Protein AF-A0A9E6D7C4-F1 (afdb_monomer)

Foldseek 3Di:
DVVVLLVLLVLLLDQPVPPPDFNLVSLVVLLVVVVVPPVLSVVSVVVCVPQPPPPDTVVCVVVDDPVVNCVNCVRVNVCSVVSNVSSVVSVVVSVVVCVLPAPEEDAPVRVVVCVVVVQQEDERYEAPPEEQDQAENDNHEYEQYEHQYEHHQYEHHNYEYYCYEHENYECALYEQALYEYAQYEYHNYAHANYHQHNYWYFQYDYDPDTTDGDVNVVVVNVVD

Solvent-accessible surface area (backbone atoms only — not comparable to full-atom values): 11744 Å² total; per-residue (Å²): 109,68,70,58,49,52,52,50,52,58,54,63,58,54,66,78,87,67,76,82,59,61,57,59,63,49,47,53,50,48,34,50,45,30,75,74,63,43,63,77,40,44,74,58,37,52,53,41,69,75,66,46,78,88,61,80,52,74,90,53,50,86,82,50,58,69,70,61,53,52,58,74,41,42,63,50,61,72,45,42,66,59,50,39,54,51,45,54,52,39,52,53,48,54,59,59,64,30,81,84,48,56,82,40,78,48,54,68,65,58,51,52,50,42,42,74,74,66,56,47,72,46,65,28,31,26,34,74,81,33,83,44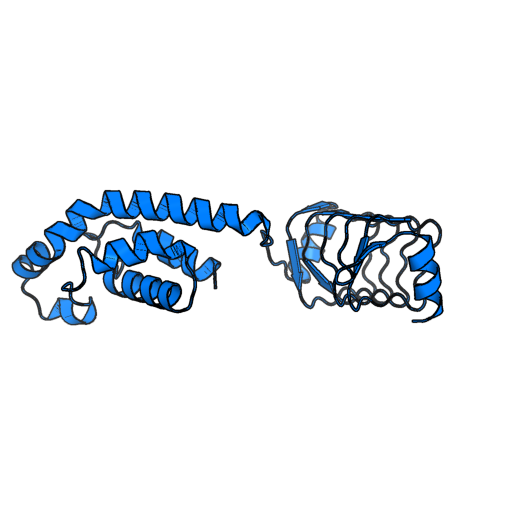,55,63,37,84,46,55,54,30,35,38,31,48,23,40,35,25,34,35,28,37,50,11,37,29,32,46,18,33,39,34,52,18,39,36,39,58,18,30,32,35,47,11,34,31,34,50,13,39,41,32,47,25,36,43,46,78,46,40,46,32,73,38,41,55,62,74,42,43,42,36,50,18,32,49,88,95,44,70,64,46,31,54,68,62,50,57,60,49,47,76,76,90

Nearest PDB structures (foldseek):
  2j8i-assembly2_B  TM=9.286E-01  e=1.033E-06  Nostoc punctiforme
  5dzb-assembly3_E  TM=6.835E-01  e=7.630E-05  synthetic construct
  2w7z-assembly1_A  TM=7.354E-01  e=6.744E-04  Enterococcus faecalis
  6uv7-assembly1_A  TM=4.312E-01  e=3.857E-04  Nostoc sp. PCC 7120 = FACHB-418
  6uvi-assembly1_A  TM=3.410E-01  e=4.561E-04  Nostoc sp. PCC 7120 = FACHB-418

Radius of gyration: 24.88 Å; Cα contacts (8 Å, |Δi|>4): 406; chains: 1; bounding box: 55×29×68 Å

Secondary structure (DSSP, 8-state):
-HHHHHHHHHHTTS-GGGSSS-HHHHHHHHHHHHHTT-GGGHHHHHHHHTT-TTPPPGGGGGGS-HHHHHHHTHHHHHHHHHHHHHHHHHHHHHHHHGGGS-SEE--HHHHHHHHHTT--EEESEEEEEEE-TT-B-TT-EEES-EEEEE-TT-B-TT-EEES-B-TT-B-TT-B-TT-EEES-B-TT-B-TT-B-TT-EEESEEETTEEEE-HHHHHHHHHH-

pLDDT: mean 86.89, std 13.21, range [45.44, 98.88]

Structure (mmCIF, N/CA/C/O backbone):
data_AF-A0A9E6D7C4-F1
#
_entry.id   AF-A0A9E6D7C4-F1
#
loop_
_atom_site.group_PDB
_atom_site.id
_atom_site.type_symbol
_atom_site.label_atom_id
_atom_site.label_alt_id
_atom_site.label_comp_id
_atom_site.label_asym_id
_atom_site.label_entity_id
_atom_site.label_seq_id
_atom_site.pdbx_PDB_ins_code
_atom_site.Cartn_x
_atom_site.Cartn_y
_atom_site.Cartn_z
_atom_site.occupancy
_atom_site.B_iso_or_equiv
_atom_site.auth_seq_id
_atom_site.auth_comp_id
_atom_site.auth_asym_id
_atom_site.auth_atom_id
_atom_site.pdbx_PDB_model_num
ATOM 1 N N . MET A 1 1 ? -3.197 -2.165 15.173 1.00 66.12 1 MET A N 1
ATOM 2 C CA . MET A 1 1 ? -3.209 -1.050 16.141 1.00 66.12 1 MET A CA 1
ATOM 3 C C . MET A 1 1 ? -4.350 -0.077 15.842 1.00 66.12 1 MET A C 1
ATOM 5 O O . MET A 1 1 ? -5.370 -0.205 16.494 1.00 66.12 1 MET A O 1
ATOM 9 N N . ILE A 1 2 ? -4.299 0.786 14.815 1.00 77.00 2 ILE A N 1
ATOM 10 C CA . ILE A 1 2 ? -5.354 1.809 14.588 1.00 77.00 2 ILE A CA 1
ATOM 11 C C . ILE A 1 2 ? -6.764 1.224 14.369 1.00 77.00 2 ILE A C 1
ATOM 13 O O . ILE A 1 2 ? -7.723 1.720 14.952 1.00 77.00 2 ILE A O 1
ATOM 17 N N . ARG A 1 3 ? -6.909 0.127 13.607 1.00 75.12 3 ARG A N 1
ATOM 18 C CA . ARG A 1 3 ? -8.213 -0.551 13.422 1.00 75.12 3 ARG A CA 1
ATOM 19 C C . ARG A 1 3 ? -8.849 -0.999 14.744 1.00 75.12 3 ARG A C 1
ATOM 21 O O . ARG A 1 3 ? -10.043 -0.810 14.937 1.00 75.12 3 ARG A O 1
ATOM 28 N N . GLU A 1 4 ? -8.041 -1.542 15.652 1.00 82.94 4 GLU A N 1
ATOM 29 C CA . GLU A 1 4 ? -8.483 -1.978 16.983 1.00 82.94 4 GLU A CA 1
ATOM 30 C C . GLU A 1 4 ? -8.894 -0.779 17.848 1.00 82.94 4 GLU A C 1
ATOM 32 O O . GLU A 1 4 ? -9.923 -0.819 18.518 1.00 82.94 4 GLU A O 1
ATOM 37 N N . ILE A 1 5 ? -8.160 0.336 17.759 1.00 88.81 5 ILE A N 1
ATOM 38 C CA . ILE A 1 5 ? -8.532 1.594 18.418 1.00 88.81 5 ILE A CA 1
ATOM 39 C C . ILE A 1 5 ? -9.869 2.110 17.890 1.00 88.81 5 ILE A C 1
ATOM 41 O O . ILE A 1 5 ? -10.753 2.422 18.682 1.00 88.81 5 ILE A O 1
ATOM 45 N N . ILE A 1 6 ? -10.058 2.165 16.570 1.00 88.12 6 ILE A N 1
ATOM 46 C CA . ILE A 1 6 ? -11.321 2.612 15.969 1.00 88.12 6 ILE A CA 1
ATOM 47 C C . ILE A 1 6 ? -12.481 1.715 16.419 1.00 88.12 6 ILE A C 1
ATOM 49 O O . ILE A 1 6 ? -13.549 2.229 16.738 1.00 88.12 6 ILE A O 1
ATOM 53 N N . GLU A 1 7 ? -12.279 0.401 16.511 1.00 89.06 7 GLU A N 1
ATOM 54 C CA . GLU A 1 7 ? -13.296 -0.519 17.025 1.00 89.06 7 GLU A CA 1
ATOM 55 C C . GLU A 1 7 ? -13.646 -0.238 18.498 1.00 89.06 7 GLU A C 1
ATOM 57 O O . GLU A 1 7 ? -14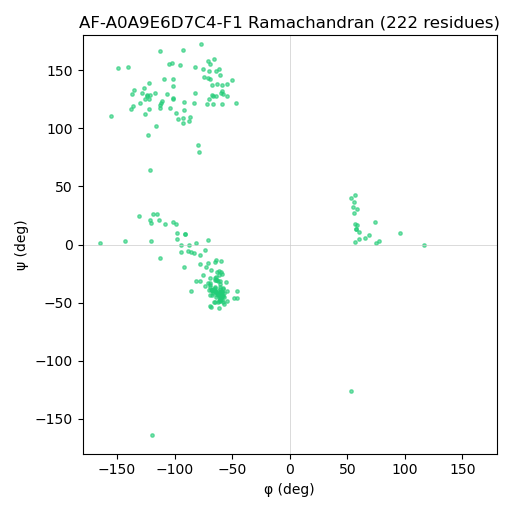.826 -0.198 18.859 1.00 89.06 7 GLU A O 1
ATOM 62 N N . ILE A 1 8 ? -12.649 0.016 19.353 1.00 92.88 8 ILE A N 1
ATOM 63 C CA . ILE A 1 8 ? -12.871 0.426 20.749 1.00 92.88 8 ILE A CA 1
ATOM 64 C C . ILE A 1 8 ? -13.674 1.733 20.806 1.00 92.88 8 ILE A C 1
ATOM 66 O O . ILE A 1 8 ? -14.651 1.828 21.552 1.00 92.88 8 ILE A O 1
ATOM 70 N N . LEU A 1 9 ? -13.297 2.723 19.995 1.00 94.88 9 LEU A N 1
ATOM 71 C CA . LEU A 1 9 ? -13.964 4.022 19.921 1.00 94.88 9 LEU A CA 1
ATOM 72 C C . LEU A 1 9 ? -15.417 3.904 19.437 1.00 94.88 9 LEU A C 1
ATOM 74 O O . LEU A 1 9 ? -16.308 4.534 20.005 1.00 94.88 9 LEU A O 1
ATOM 78 N N . GLU A 1 10 ? -15.690 3.066 18.437 1.00 92.12 10 GLU A N 1
ATOM 79 C CA . GLU A 1 10 ? -17.056 2.811 17.969 1.00 92.12 10 GLU A CA 1
ATOM 80 C C . GLU A 1 10 ? -17.902 2.100 19.036 1.00 92.12 10 GLU A C 1
ATOM 82 O O . GLU A 1 10 ? -19.069 2.445 19.242 1.00 92.12 10 GLU A O 1
ATOM 87 N N . ASN A 1 11 ? -17.313 1.169 19.790 1.00 91.62 11 ASN A N 1
ATOM 88 C CA . ASN A 1 11 ? -17.999 0.518 20.905 1.00 91.62 11 ASN A CA 1
ATOM 89 C C . ASN A 1 11 ? -18.334 1.491 22.043 1.00 91.62 11 ASN A C 1
ATOM 91 O O . ASN A 1 11 ? -19.424 1.404 22.613 1.00 91.62 11 ASN A O 1
ATOM 95 N N . LEU A 1 12 ? -17.459 2.460 22.326 1.00 92.62 12 LEU A N 1
ATOM 96 C CA . LEU A 1 12 ? -17.705 3.513 23.315 1.00 92.62 12 LEU A CA 1
ATOM 97 C C . LEU A 1 12 ? -18.875 4.439 22.956 1.00 92.62 12 LEU A C 1
ATOM 99 O O . LEU A 1 12 ? -19.342 5.167 23.825 1.00 92.62 12 LEU A O 1
ATOM 103 N N . LYS A 1 13 ? -19.395 4.417 21.721 1.00 93.44 13 LYS A N 1
ATOM 104 C CA . LYS A 1 13 ? -20.591 5.196 21.352 1.00 93.44 13 LYS A CA 1
ATOM 105 C C . LYS A 1 13 ? -21.896 4.557 21.822 1.00 93.44 13 LYS A C 1
ATOM 107 O O . LYS A 1 13 ? -22.932 5.230 21.855 1.00 93.44 13 LYS A O 1
ATOM 112 N N . GLN A 1 14 ? -21.880 3.272 22.181 1.00 90.81 14 GLN A N 1
ATOM 113 C CA . GLN A 1 14 ? -23.080 2.563 22.618 1.00 90.81 14 GLN A CA 1
ATOM 114 C C . GLN A 1 14 ? -23.669 3.186 23.887 1.00 90.81 14 GLN A C 1
ATOM 116 O O . GLN A 1 14 ? -22.970 3.774 24.699 1.00 90.81 14 GLN A O 1
ATOM 121 N N . LYS A 1 15 ? -24.990 3.083 24.080 1.00 85.56 15 LYS A N 1
ATOM 122 C CA . LYS A 1 15 ? -25.621 3.677 25.265 1.00 85.56 15 LYS A CA 1
ATOM 123 C C . LYS A 1 15 ? -25.149 2.956 26.536 1.00 85.56 15 LYS A C 1
ATOM 125 O O . LYS A 1 15 ? -25.373 1.742 26.643 1.00 85.56 15 LYS A O 1
ATOM 130 N N . PRO A 1 16 ? -24.645 3.676 27.553 1.00 80.75 16 PRO A N 1
ATOM 131 C CA . PRO A 1 16 ? -24.117 3.046 28.757 1.00 80.75 16 PRO A CA 1
ATOM 132 C C . PRO A 1 16 ? -25.154 2.291 29.604 1.00 80.75 16 PRO A C 1
ATOM 134 O O . PRO A 1 16 ? -24.791 1.504 30.478 1.00 80.75 16 PRO A O 1
ATOM 137 N N . SER A 1 17 ? -26.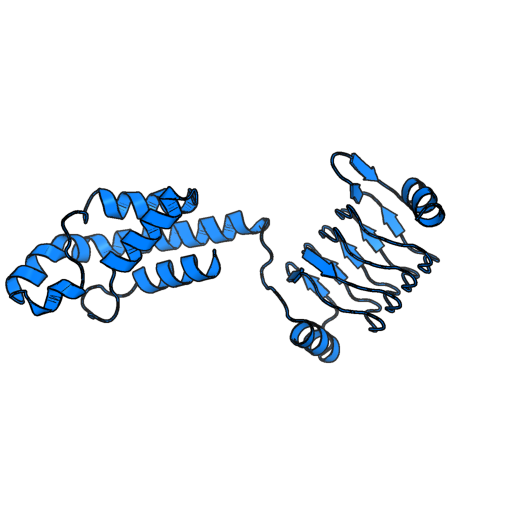446 2.521 29.371 1.00 71.69 17 SER A N 1
ATOM 138 C CA . SER A 1 17 ? -27.556 1.856 30.063 1.00 71.69 17 SER A CA 1
ATOM 139 C C . SER A 1 17 ? -27.849 0.435 29.569 1.00 71.69 17 SER A C 1
ATOM 141 O O . SER A 1 17 ? -28.656 -0.259 30.175 1.00 71.69 17 SER A O 1
ATOM 143 N N . THR A 1 18 ? -27.230 -0.004 28.470 1.00 69.38 18 THR A N 1
ATOM 144 C CA . THR A 1 18 ? -27.580 -1.272 27.805 1.00 69.38 18 THR A CA 1
ATOM 145 C C . THR A 1 18 ? -26.836 -2.495 28.343 1.00 69.38 18 THR A C 1
ATOM 147 O O . THR A 1 18 ? -27.129 -3.602 27.907 1.00 69.38 18 THR A O 1
ATOM 150 N N . GLU A 1 19 ? -25.876 -2.310 29.260 1.00 68.94 19 GLU A N 1
ATOM 151 C CA . GLU A 1 19 ? -24.996 -3.346 29.844 1.00 68.94 19 GLU A CA 1
ATOM 152 C C . GLU A 1 19 ? -24.172 -4.175 28.836 1.00 68.94 19 GLU A C 1
ATOM 154 O O . GLU A 1 19 ? -23.420 -5.055 29.242 1.00 68.94 19 GLU A O 1
ATOM 159 N N . LYS A 1 20 ? -24.266 -3.878 27.533 1.00 77.12 20 LYS A N 1
ATOM 160 C CA . LYS A 1 20 ? -23.578 -4.602 26.453 1.00 77.12 20 LYS A CA 1
ATOM 161 C C . LYS A 1 20 ? -22.088 -4.289 26.352 1.00 77.12 20 LYS A C 1
ATOM 163 O O . LYS A 1 20 ? -21.339 -5.103 25.826 1.00 77.12 20 LYS A O 1
ATOM 168 N N . VAL A 1 21 ? -21.679 -3.107 26.811 1.00 82.69 21 VAL A N 1
ATOM 169 C CA . VAL A 1 21 ? -20.313 -2.596 26.659 1.00 82.69 21 VAL A CA 1
ATOM 170 C C . VAL A 1 21 ? -19.763 -2.150 28.003 1.00 82.69 21 VAL A C 1
ATOM 172 O O . VAL A 1 21 ? -20.392 -1.360 28.717 1.00 82.69 21 VAL A O 1
ATOM 175 N N . ASP A 1 22 ? -18.554 -2.619 28.303 1.00 84.50 22 ASP A N 1
ATOM 176 C CA . ASP A 1 22 ? -17.751 -2.158 29.429 1.00 84.50 22 ASP A CA 1
ATOM 177 C C . ASP A 1 22 ? -17.053 -0.844 29.089 1.00 84.50 22 ASP A C 1
ATOM 179 O O . ASP A 1 22 ? -15.921 -0.818 28.613 1.00 84.50 22 ASP A O 1
ATOM 183 N N . HIS A 1 23 ? -17.750 0.268 29.296 1.00 85.94 23 HIS A N 1
ATOM 184 C CA . HIS A 1 23 ? -17.206 1.574 28.940 1.00 85.94 23 HIS A CA 1
ATOM 185 C C . HIS A 1 23 ? -15.959 1.916 29.763 1.00 85.94 23 HIS A C 1
ATOM 187 O O . HIS A 1 23 ? -15.074 2.581 29.241 1.00 85.94 23 HIS A O 1
ATOM 193 N N . ILE A 1 24 ? -15.864 1.434 31.007 1.00 80.50 24 ILE A N 1
ATOM 194 C CA . ILE A 1 24 ? -14.720 1.705 31.884 1.00 80.50 24 ILE A CA 1
ATOM 195 C C . ILE A 1 24 ? -13.490 0.982 31.361 1.00 80.50 24 ILE A C 1
ATOM 197 O O . ILE A 1 24 ? -12.493 1.626 31.058 1.00 80.50 24 ILE A O 1
ATOM 201 N N . LEU A 1 25 ? -13.603 -0.326 31.122 1.00 84.56 25 LEU A N 1
ATOM 202 C CA . LEU A 1 25 ? -12.501 -1.108 30.564 1.00 84.56 25 LEU A CA 1
ATOM 203 C C . LEU A 1 25 ? -12.037 -0.568 29.204 1.00 84.56 25 LEU A C 1
ATOM 205 O O . LEU A 1 25 ? -10.848 -0.574 28.892 1.00 84.56 25 LEU A O 1
ATOM 209 N N . LEU A 1 26 ? -12.970 -0.121 28.358 1.00 90.69 26 LEU A N 1
ATOM 210 C CA . LEU A 1 26 ? -12.617 0.473 27.071 1.00 90.69 26 LEU A CA 1
ATOM 211 C C . LEU A 1 26 ? -11.912 1.829 27.234 1.00 90.69 26 LEU A C 1
ATOM 213 O O . LEU A 1 26 ? -10.956 2.089 26.508 1.00 90.69 26 LEU A O 1
ATOM 217 N N . LEU A 1 27 ? -12.328 2.669 28.185 1.00 88.75 27 LEU A N 1
ATOM 218 C CA . LEU A 1 27 ? -11.652 3.937 28.477 1.00 88.75 27 LEU A CA 1
ATOM 219 C C . LEU A 1 27 ? -10.255 3.723 29.083 1.00 88.75 27 LEU A C 1
ATOM 221 O O . LEU A 1 27 ? -9.321 4.409 28.675 1.00 88.75 27 LEU A O 1
ATOM 225 N N . GLU A 1 28 ? -10.077 2.731 29.960 1.00 86.75 28 GLU A N 1
ATOM 226 C CA . GLU A 1 28 ? -8.762 2.320 30.479 1.00 86.75 28 GLU A CA 1
ATOM 227 C C . GLU A 1 28 ? -7.814 1.911 29.346 1.00 86.75 28 GLU A C 1
ATOM 229 O O . GLU A 1 28 ? -6.656 2.333 29.308 1.00 86.75 28 GLU A O 1
ATOM 234 N N . LYS A 1 29 ? -8.314 1.132 28.376 1.00 90.81 29 LYS A N 1
ATOM 235 C CA . LYS A 1 29 ? -7.546 0.769 27.177 1.00 90.81 29 LYS A CA 1
ATOM 236 C C . LYS A 1 29 ? -7.146 2.005 26.376 1.00 90.81 29 LYS A C 1
ATOM 238 O O . LYS A 1 29 ? -5.974 2.154 26.053 1.00 90.81 29 LYS A O 1
ATOM 243 N N . ILE A 1 30 ? -8.083 2.916 26.103 1.00 92.38 30 ILE A N 1
ATOM 244 C CA . ILE A 1 30 ? -7.783 4.169 25.392 1.00 92.38 30 ILE A CA 1
ATOM 245 C C . ILE A 1 30 ? -6.727 4.997 26.136 1.00 92.38 30 ILE A C 1
ATOM 247 O O . ILE A 1 30 ? -5.813 5.532 25.509 1.00 92.38 30 ILE A O 1
ATOM 251 N N . TYR A 1 31 ? -6.806 5.069 27.464 1.00 89.44 31 TYR A N 1
ATOM 252 C CA . TYR A 1 31 ? -5.820 5.770 28.281 1.00 89.44 31 TYR A CA 1
ATOM 253 C C . TYR A 1 31 ? -4.429 5.124 28.214 1.00 89.44 31 TYR A C 1
ATOM 255 O O . TYR A 1 31 ? -3.422 5.832 28.137 1.00 89.44 31 TYR A O 1
ATOM 263 N N . SER A 1 32 ? -4.354 3.792 28.214 1.00 88.44 32 SER A N 1
ATOM 264 C CA . SER A 1 32 ? -3.092 3.065 28.041 1.00 88.44 32 SER A CA 1
ATOM 265 C C . SER A 1 32 ? -2.444 3.389 26.694 1.00 88.44 32 SER A C 1
ATOM 267 O O . SER A 1 32 ? -1.256 3.687 26.631 1.00 88.44 32 SER A O 1
ATOM 269 N N . GLU A 1 33 ? -3.224 3.383 25.616 1.00 91.06 33 GLU A N 1
ATOM 270 C CA . GLU A 1 33 ? -2.747 3.668 24.256 1.00 91.06 33 GLU A CA 1
ATOM 271 C C . GLU A 1 33 ? -2.294 5.126 24.098 1.00 91.06 33 GLU A C 1
ATOM 273 O O . GLU A 1 33 ? -1.244 5.405 23.514 1.00 91.06 33 GLU A O 1
ATOM 278 N N . TYR A 1 34 ? -3.026 6.062 24.709 1.00 90.50 34 TYR A N 1
ATOM 279 C CA . TYR A 1 34 ? -2.594 7.453 24.839 1.00 90.50 34 TYR A CA 1
ATOM 280 C C . TYR A 1 34 ? -1.251 7.559 25.578 1.00 90.50 34 TYR A C 1
ATOM 282 O O . TYR A 1 34 ? -0.316 8.194 25.087 1.00 90.50 34 TYR A O 1
ATOM 290 N N . SER A 1 35 ? -1.135 6.893 26.730 1.00 84.38 35 SER A N 1
ATOM 291 C CA . SER A 1 35 ? 0.075 6.890 27.563 1.00 84.38 35 SER A CA 1
ATOM 292 C C . SER A 1 35 ? 1.276 6.247 26.856 1.00 84.38 35 SER A C 1
ATOM 294 O O . SER A 1 35 ? 2.416 6.640 27.096 1.00 84.38 35 SER A O 1
ATOM 296 N N . ASN A 1 36 ? 1.017 5.316 25.935 1.00 87.94 36 ASN A N 1
ATOM 297 C CA . ASN A 1 36 ? 2.008 4.683 25.061 1.00 87.94 36 ASN A CA 1
ATOM 298 C C . ASN A 1 36 ? 2.380 5.529 23.826 1.00 87.94 36 ASN A C 1
ATOM 300 O O . ASN A 1 36 ? 3.214 5.108 23.026 1.00 87.94 36 ASN A O 1
ATOM 304 N N . GLY A 1 37 ? 1.812 6.731 23.677 1.00 86.12 37 GLY A N 1
ATOM 305 C CA . GLY A 1 37 ? 2.250 7.732 22.703 1.00 86.12 37 GLY A CA 1
ATOM 306 C C . GLY A 1 37 ? 1.236 8.105 21.622 1.00 86.12 37 GLY A C 1
ATOM 307 O O . GLY A 1 37 ? 1.548 8.979 20.810 1.00 86.12 37 GLY A O 1
ATOM 308 N N . MET A 1 38 ? 0.031 7.522 21.605 1.00 87.38 38 MET A N 1
ATOM 309 C CA . MET A 1 38 ? -1.014 7.875 20.633 1.00 87.38 38 MET A CA 1
ATOM 310 C C . MET A 1 38 ? -1.733 9.174 21.033 1.00 87.38 38 MET A C 1
ATOM 312 O O . MET A 1 38 ? -2.826 9.175 21.604 1.00 87.38 38 MET A O 1
ATOM 316 N N . LYS A 1 39 ? -1.095 10.315 20.752 1.00 88.50 39 LYS A N 1
ATOM 317 C CA . LYS A 1 39 ? -1.539 11.653 21.190 1.00 88.50 39 LYS A CA 1
ATOM 318 C C . LYS A 1 39 ? -2.913 12.057 20.652 1.00 88.50 39 LYS A C 1
ATOM 320 O O . LYS A 1 39 ? -3.585 12.889 21.250 1.00 88.50 39 LYS A O 1
ATOM 325 N N . GLU A 1 40 ? -3.368 11.467 19.553 1.00 88.75 40 GLU A N 1
ATOM 326 C CA . GLU A 1 40 ? -4.703 11.677 18.985 1.00 88.75 40 GLU A CA 1
ATOM 327 C C . GLU A 1 40 ? -5.828 11.325 19.968 1.00 88.75 40 GLU A C 1
ATOM 329 O O . GLU A 1 40 ? -6.927 11.875 19.866 1.00 88.75 40 GLU A O 1
ATOM 334 N N . LEU A 1 41 ? -5.546 10.440 20.929 1.00 92.75 41 LEU A N 1
ATOM 335 C CA . LEU A 1 41 ? -6.485 9.988 21.952 1.00 92.75 41 LEU A CA 1
ATOM 336 C C . LEU A 1 41 ? -6.585 10.930 23.161 1.00 92.75 41 LEU A C 1
ATOM 338 O O . LEU A 1 41 ? -7.478 10.739 23.986 1.00 92.75 41 LEU A O 1
ATOM 342 N N . GLU A 1 42 ? -5.740 11.965 23.252 1.00 91.25 42 GLU A N 1
ATOM 343 C CA . GLU A 1 42 ? -5.722 12.942 24.354 1.00 91.25 42 GLU A CA 1
ATOM 344 C C . GLU A 1 42 ? -7.123 13.467 24.735 1.00 91.25 42 GLU A C 1
ATOM 346 O O . GLU A 1 42 ? -7.452 13.452 25.924 1.00 91.25 42 GLU A O 1
ATOM 351 N N . PRO A 1 43 ? -8.007 13.864 23.791 1.00 90.25 43 PRO A N 1
ATOM 352 C CA . PRO A 1 43 ? -9.327 14.385 24.151 1.00 90.25 43 PRO A CA 1
ATOM 353 C C . PRO A 1 43 ? -10.204 13.370 24.897 1.00 90.25 43 PRO A C 1
ATOM 355 O O . PRO A 1 43 ? -11.016 13.749 25.740 1.00 90.25 43 PRO A O 1
ATOM 358 N N . ILE A 1 44 ? -10.039 12.079 24.596 1.00 90.88 44 ILE A N 1
ATOM 359 C CA . ILE A 1 44 ? -10.811 10.985 25.195 1.00 90.88 44 ILE A CA 1
ATOM 360 C C . ILE A 1 44 ? -10.166 10.551 26.514 1.00 90.88 44 ILE A C 1
ATOM 362 O O . ILE A 1 44 ? -10.867 10.347 27.502 1.00 90.88 44 ILE A O 1
ATOM 366 N N . ALA A 1 45 ? -8.833 10.495 26.571 1.00 86.00 45 ALA A N 1
ATOM 367 C CA . ALA A 1 45 ? -8.092 10.245 27.805 1.00 86.00 45 ALA A CA 1
ATOM 368 C C . ALA A 1 45 ? -8.391 11.310 28.878 1.00 86.00 45 ALA A C 1
ATOM 370 O O . ALA A 1 45 ? -8.622 10.983 30.039 1.00 86.00 45 ALA A O 1
ATOM 371 N N . HIS A 1 46 ? -8.479 12.586 28.493 1.00 83.19 46 HIS A N 1
ATOM 372 C CA . HIS A 1 46 ? -8.886 13.659 29.403 1.00 83.19 46 HIS A CA 1
ATOM 373 C C . HIS A 1 46 ? -10.358 13.588 29.814 1.00 83.19 46 HIS A C 1
ATOM 375 O O . HIS A 1 46 ? -10.694 14.038 30.910 1.00 83.19 46 HIS A O 1
ATOM 381 N N . PHE A 1 47 ? -11.237 13.041 28.969 1.00 83.12 47 PHE A N 1
ATOM 382 C CA . PHE A 1 47 ? -12.623 12.782 29.354 1.00 83.12 47 PHE A CA 1
ATOM 383 C C . PHE A 1 47 ? -12.700 11.727 30.469 1.00 83.12 47 PHE A C 1
ATOM 385 O O . PHE A 1 47 ? -13.475 11.900 31.404 1.00 83.12 47 PHE A O 1
ATOM 392 N N . TYR A 1 48 ? -11.869 10.680 30.396 1.00 74.88 48 TYR A N 1
ATOM 393 C CA . TYR A 1 48 ? -11.765 9.648 31.432 1.00 74.88 48 TYR A CA 1
ATOM 394 C C . TYR A 1 48 ? -11.298 10.236 32.779 1.00 74.88 48 TYR A C 1
ATOM 396 O O . TYR A 1 48 ? -12.041 10.167 33.759 1.00 74.88 48 TYR A O 1
ATOM 404 N N . LEU A 1 49 ? -10.159 10.944 32.773 1.00 61.25 49 LEU A N 1
ATOM 405 C CA . LEU A 1 49 ? -9.530 11.517 33.976 1.00 61.25 49 LEU A CA 1
ATOM 406 C C . LEU A 1 49 ? -10.364 12.582 34.707 1.00 61.25 49 LEU A C 1
ATOM 408 O O . LEU A 1 49 ? -10.255 12.763 35.912 1.00 61.25 49 LEU A O 1
ATOM 412 N N . ASN A 1 50 ? -11.189 13.350 33.992 1.00 59.75 50 ASN A N 1
ATOM 413 C CA . ASN A 1 50 ? -11.901 14.489 34.591 1.00 59.75 50 ASN A CA 1
ATOM 414 C C . ASN A 1 50 ? -13.350 14.183 34.998 1.00 59.75 50 ASN A C 1
ATOM 416 O O . ASN A 1 50 ? -14.100 15.111 35.304 1.00 59.75 50 ASN A O 1
ATOM 420 N N . GLY A 1 51 ? -13.782 12.919 34.985 1.00 55.81 51 GLY A N 1
ATOM 421 C CA . GLY A 1 51 ? -15.173 12.607 35.327 1.00 55.81 51 GLY A CA 1
ATOM 422 C C . GLY A 1 51 ? -15.510 11.155 35.635 1.00 55.81 51 GLY A C 1
ATOM 423 O O . GLY A 1 51 ? -16.688 10.872 35.856 1.00 55.81 51 GLY A O 1
ATOM 424 N N . CYS A 1 52 ? -14.544 10.231 35.606 1.00 58.31 52 CYS A N 1
ATOM 425 C CA . CYS A 1 52 ? -14.826 8.795 35.696 1.00 58.31 52 CYS A CA 1
ATOM 426 C C . CYS A 1 52 ? -13.800 7.966 36.488 1.00 58.31 52 CYS A C 1
ATOM 428 O O . CYS A 1 52 ? -13.984 6.756 36.564 1.00 58.31 52 CYS A O 1
ATOM 430 N N . ASP A 1 53 ? -12.772 8.569 37.090 1.00 55.84 53 ASP A N 1
ATOM 431 C CA . ASP A 1 53 ? -11.690 7.828 37.769 1.00 55.84 53 ASP A CA 1
ATOM 432 C C . ASP A 1 53 ? -12.169 6.975 38.955 1.00 55.84 53 ASP A C 1
ATOM 434 O O . ASP A 1 53 ? -11.582 5.941 39.263 1.00 55.84 53 ASP A O 1
ATOM 438 N N . ASP A 1 54 ? -13.280 7.369 39.580 1.00 59.72 54 ASP A N 1
ATOM 439 C CA . ASP A 1 54 ? -13.900 6.638 40.687 1.00 59.72 54 ASP A CA 1
ATOM 440 C C . ASP A 1 54 ? -14.960 5.615 40.222 1.00 59.72 54 ASP A C 1
ATOM 442 O O . ASP A 1 54 ? -15.709 5.084 41.048 1.00 59.72 54 ASP A O 1
ATOM 446 N N . LEU A 1 55 ? -15.085 5.348 38.910 1.00 64.00 55 LEU A N 1
ATOM 447 C CA . LEU A 1 55 ? -16.066 4.403 38.367 1.00 64.00 55 LEU A CA 1
ATOM 448 C C . LEU A 1 55 ? -15.561 2.955 38.429 1.00 64.00 55 LEU A C 1
ATOM 450 O O . LEU A 1 55 ? -14.565 2.613 37.797 1.00 64.00 55 LEU A O 1
ATOM 454 N N . PRO A 1 56 ? -16.281 2.056 39.108 1.00 60.91 56 PRO A N 1
ATOM 455 C CA . PRO A 1 56 ? -15.803 0.688 39.289 1.00 60.91 56 PRO A CA 1
ATOM 456 C C . PRO A 1 56 ? -16.092 -0.207 38.086 1.00 60.91 56 PRO A C 1
ATOM 458 O O . PRO A 1 56 ? -17.039 0.011 37.324 1.00 60.91 56 PRO A O 1
ATOM 461 N N . THR A 1 57 ? -15.246 -1.221 37.909 1.00 62.53 57 THR A N 1
ATOM 462 C CA . THR A 1 57 ? -15.234 -2.078 36.712 1.00 62.53 57 THR A CA 1
ATOM 463 C C . THR A 1 57 ? -16.477 -2.979 36.627 1.00 62.53 57 THR A C 1
ATOM 465 O O . THR A 1 57 ? -17.065 -3.335 37.653 1.00 62.53 57 THR A O 1
ATOM 468 N N . LEU A 1 58 ? -16.883 -3.437 35.425 1.00 56.84 58 LEU A N 1
ATOM 469 C CA . LEU A 1 58 ? -18.045 -4.345 35.302 1.00 56.84 58 LEU A CA 1
ATOM 470 C C . LEU A 1 58 ? -17.880 -5.656 36.079 1.00 56.84 58 LEU A C 1
ATOM 472 O O . LEU A 1 58 ? -18.882 -6.273 36.428 1.00 56.84 58 LEU A O 1
ATOM 476 N N . LYS A 1 59 ? -16.649 -6.089 36.371 1.00 55.72 59 LYS A N 1
ATOM 477 C CA . LYS A 1 59 ? -16.400 -7.291 37.182 1.00 55.72 59 LYS A CA 1
ATOM 478 C C . LYS A 1 59 ? -16.920 -7.148 38.614 1.00 55.72 59 LYS A C 1
ATOM 480 O O . LYS A 1 59 ? -17.214 -8.150 39.254 1.00 55.72 59 LYS A O 1
ATOM 485 N N . GLU A 1 60 ? -17.067 -5.919 39.100 1.00 62.28 60 GLU A N 1
ATOM 486 C CA . GLU A 1 60 ? -17.594 -5.620 40.433 1.00 62.28 60 GLU A CA 1
ATOM 487 C C . GLU A 1 60 ? -19.106 -5.342 40.419 1.00 62.28 60 GLU A C 1
ATOM 489 O O . GLU A 1 60 ? -19.723 -5.253 41.479 1.00 62.28 60 GLU A O 1
ATOM 494 N N . LYS A 1 61 ? -19.730 -5.272 39.232 1.00 61.12 61 LYS A N 1
ATOM 495 C CA . LYS A 1 61 ? -21.155 -4.954 39.033 1.00 61.12 61 LYS A CA 1
ATOM 496 C C . LYS A 1 61 ? -22.094 -5.868 39.819 1.00 61.12 61 LYS A C 1
ATOM 498 O O . LYS A 1 61 ? -23.086 -5.392 40.369 1.00 61.12 61 LYS A O 1
ATOM 503 N N . ASP A 1 62 ? -21.792 -7.162 39.888 1.00 66.56 62 ASP A N 1
ATOM 504 C CA . ASP A 1 62 ? -22.652 -8.147 40.557 1.00 66.56 62 ASP A CA 1
ATOM 505 C C . ASP A 1 62 ? -22.657 -7.993 42.088 1.00 66.56 62 ASP A C 1
ATOM 507 O O . ASP A 1 62 ? -23.554 -8.495 42.765 1.00 66.56 62 ASP A O 1
ATOM 511 N N . LEU A 1 63 ? -21.690 -7.259 42.647 1.00 65.12 63 LEU A N 1
ATOM 512 C CA . LEU A 1 63 ? -21.562 -7.016 44.085 1.00 65.12 63 LEU A CA 1
ATOM 513 C C . LEU A 1 63 ? -22.363 -5.786 44.551 1.00 65.12 63 LEU A C 1
ATOM 515 O O . LEU A 1 63 ? -22.336 -5.433 45.731 1.00 65.12 63 LEU A O 1
ATOM 519 N N . TRP A 1 64 ? -23.048 -5.093 43.636 1.00 62.81 64 TRP A N 1
ATOM 520 C CA . TRP A 1 64 ? -23.627 -3.776 43.882 1.00 62.81 64 TRP A CA 1
ATOM 521 C C . TRP A 1 64 ? -25.150 -3.802 43.965 1.00 62.81 64 TRP A C 1
ATOM 523 O O . TRP A 1 64 ? -25.844 -4.446 43.180 1.00 62.81 64 TRP A O 1
ATOM 533 N N . ASN A 1 65 ? -25.709 -2.994 44.868 1.00 73.06 65 ASN A N 1
ATOM 534 C CA . ASN A 1 65 ? -27.131 -2.672 44.802 1.00 73.06 65 ASN A CA 1
ATOM 535 C C . ASN A 1 65 ? -27.398 -1.811 43.552 1.00 73.06 65 ASN A C 1
ATOM 537 O O . ASN A 1 65 ? -26.765 -0.769 43.369 1.00 73.06 65 ASN A O 1
ATOM 541 N N . LYS A 1 66 ? -28.385 -2.211 42.738 1.00 66.50 66 LYS A N 1
ATOM 542 C CA . LYS A 1 66 ? -28.823 -1.520 41.511 1.00 66.50 66 LYS A CA 1
ATOM 543 C C . LYS A 1 66 ? -28.990 -0.003 41.670 1.00 66.50 66 LYS A C 1
ATOM 545 O O . LYS A 1 66 ? -28.601 0.737 40.773 1.00 66.50 66 LYS A O 1
ATOM 550 N N . SER A 1 67 ? -29.537 0.467 42.796 1.00 67.81 67 SER A N 1
ATOM 551 C CA . SER A 1 67 ? -29.733 1.907 43.036 1.00 67.81 67 SER A CA 1
ATOM 552 C C . SER A 1 67 ? -28.404 2.651 43.182 1.00 67.81 67 SER A C 1
ATOM 554 O O . SER A 1 67 ? -28.230 3.719 42.605 1.00 67.81 67 SER A O 1
ATOM 556 N N . LYS A 1 68 ? -27.450 2.055 43.905 1.00 69.25 68 LYS A N 1
ATOM 557 C CA . LYS A 1 68 ? -26.116 2.624 44.129 1.00 69.25 68 LYS A CA 1
ATOM 558 C C . LYS A 1 68 ? -25.295 2.632 42.834 1.00 69.25 68 LYS A C 1
ATOM 560 O O . LYS A 1 68 ? -24.590 3.591 42.553 1.00 69.25 68 LYS A O 1
ATOM 565 N N . PHE A 1 69 ? -25.454 1.598 42.007 1.00 67.44 69 PHE A N 1
ATOM 566 C CA . PHE A 1 69 ? -24.835 1.516 40.682 1.00 67.44 69 PHE A CA 1
ATOM 567 C C . PHE A 1 69 ? -25.333 2.604 39.723 1.00 67.44 69 PHE A C 1
ATOM 569 O O . PHE A 1 69 ? -24.534 3.246 39.042 1.00 67.44 69 PHE A O 1
ATOM 576 N N . ALA A 1 70 ? -26.649 2.835 39.679 1.00 69.06 70 ALA A N 1
ATOM 577 C CA . ALA A 1 70 ? -27.236 3.870 38.830 1.00 69.06 70 ALA A CA 1
ATOM 578 C C . ALA A 1 70 ? -26.811 5.285 39.253 1.00 69.06 70 ALA A C 1
ATOM 580 O O . ALA A 1 70 ? -26.576 6.133 38.395 1.00 69.06 70 ALA A O 1
ATOM 581 N N . GLU A 1 71 ? -26.694 5.528 40.560 1.00 75.00 71 GLU A N 1
ATOM 582 C CA . GLU A 1 71 ? -26.254 6.807 41.119 1.00 75.00 71 GLU A CA 1
ATOM 583 C C . GLU A 1 71 ? -24.797 7.121 40.757 1.00 75.00 71 GLU A C 1
ATOM 585 O O . GLU A 1 71 ? -24.531 8.182 40.200 1.00 75.00 71 GLU A O 1
ATOM 590 N N . ILE A 1 72 ? -23.881 6.169 40.964 1.00 70.81 72 ILE A N 1
ATOM 591 C CA . ILE A 1 72 ? -22.443 6.336 40.683 1.00 70.81 72 ILE A CA 1
ATOM 592 C C . ILE A 1 72 ? -22.180 6.635 39.201 1.00 70.81 72 ILE A C 1
ATOM 594 O O . ILE A 1 72 ? -21.290 7.404 38.860 1.00 70.81 72 ILE A O 1
ATOM 598 N N . ARG A 1 73 ? -22.990 6.073 38.299 1.00 75.44 73 ARG A N 1
ATOM 599 C CA . ARG A 1 73 ? -22.834 6.259 36.850 1.00 75.44 73 ARG A CA 1
ATOM 600 C C . ARG A 1 73 ? -23.676 7.383 36.263 1.00 75.44 73 ARG A C 1
ATOM 602 O O . ARG A 1 73 ? -23.624 7.595 35.051 1.00 75.44 73 ARG A O 1
ATOM 609 N N . LYS A 1 74 ? -24.467 8.084 37.076 1.00 80.31 74 LYS A N 1
ATOM 610 C CA . LYS A 1 74 ? -25.399 9.111 36.602 1.00 80.31 74 LYS A CA 1
ATOM 611 C C . LYS A 1 74 ? -24.679 10.195 35.805 1.00 80.31 74 LYS A C 1
ATOM 613 O O . LYS A 1 74 ? -25.128 10.545 34.715 1.00 80.31 74 LYS A O 1
ATOM 618 N N . ASP A 1 75 ? -23.546 10.668 36.308 1.00 79.62 75 ASP A N 1
ATOM 619 C CA . ASP A 1 75 ? -22.790 11.745 35.670 1.00 79.62 75 ASP A CA 1
ATOM 620 C C . ASP A 1 75 ? -22.140 11.284 34.363 1.00 79.62 75 ASP A C 1
ATOM 622 O O . ASP A 1 75 ? -22.239 11.981 33.352 1.00 79.62 75 ASP A O 1
ATOM 626 N N . PHE A 1 76 ? -21.617 10.055 34.324 1.00 80.81 76 PHE A N 1
ATOM 627 C CA . PHE A 1 76 ? -21.137 9.440 33.085 1.00 80.81 76 PHE A CA 1
ATOM 628 C C . PHE A 1 76 ? -22.249 9.293 32.038 1.00 80.81 76 PHE A C 1
ATOM 630 O O . PHE A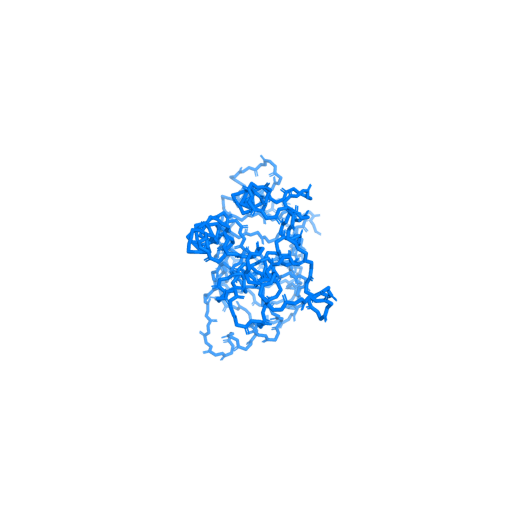 1 76 ? -22.073 9.664 30.879 1.00 80.81 76 PHE A O 1
ATOM 637 N N . VAL A 1 77 ? -23.423 8.794 32.440 1.00 83.56 77 VAL A N 1
ATOM 638 C CA . VAL A 1 77 ? -24.583 8.650 31.545 1.00 83.56 77 VAL A CA 1
ATOM 639 C C . VAL A 1 77 ? -25.020 10.010 30.993 1.00 83.56 77 VAL A C 1
ATOM 641 O O . VAL A 1 77 ? -25.320 10.109 29.804 1.00 83.56 77 VAL A O 1
ATOM 644 N N . ASN A 1 78 ? -25.019 11.055 31.824 1.00 85.56 78 ASN A N 1
ATOM 645 C CA . ASN A 1 78 ? -25.379 12.414 31.416 1.00 85.56 78 ASN A CA 1
ATOM 646 C C . ASN A 1 78 ? -24.341 13.042 30.472 1.00 85.56 78 ASN A C 1
ATOM 648 O O . ASN A 1 78 ? -24.712 13.792 29.573 1.00 85.56 78 ASN A O 1
ATOM 652 N N . ALA A 1 79 ? -23.055 12.733 30.654 1.00 85.25 79 ALA A N 1
ATOM 653 C CA . ALA A 1 79 ? -21.963 13.251 29.833 1.00 85.25 79 ALA A CA 1
ATOM 654 C C . ALA A 1 79 ? -21.707 12.436 28.548 1.00 85.25 79 ALA A C 1
ATOM 656 O O . ALA A 1 79 ? -20.918 12.859 27.703 1.00 85.25 79 ALA A O 1
ATOM 657 N N . HIS A 1 80 ? -22.376 11.291 28.366 1.00 89.19 80 HIS A N 1
ATOM 658 C CA . HIS A 1 80 ? -22.120 10.362 27.258 1.00 89.19 80 HIS A CA 1
ATOM 659 C C . HIS A 1 80 ? -22.274 10.985 25.869 1.00 89.19 80 HIS A C 1
ATOM 661 O O . HIS A 1 80 ? -21.495 10.688 24.970 1.00 89.19 80 HIS A O 1
ATOM 667 N N . SER A 1 81 ? -23.250 11.874 25.664 1.00 90.44 81 SER A N 1
ATOM 668 C CA . SER A 1 81 ? -23.412 12.543 24.364 1.00 90.44 81 SER A CA 1
ATOM 669 C C . SER A 1 81 ? -22.177 13.366 23.991 1.00 90.44 81 SER A C 1
ATOM 671 O O . SER A 1 81 ? -21.737 13.332 22.847 1.00 90.44 81 SER A O 1
ATOM 673 N N . LYS A 1 82 ? -21.563 14.029 24.977 1.00 90.25 82 LYS A N 1
ATOM 674 C CA . LYS A 1 82 ? -20.317 14.776 24.795 1.00 90.25 82 LYS A CA 1
ATOM 675 C C . LYS A 1 82 ? -19.145 13.842 24.488 1.00 90.25 82 LYS A C 1
ATOM 677 O O . LYS A 1 82 ? -18.323 14.170 23.639 1.00 90.25 82 LYS A O 1
ATOM 682 N N . LEU A 1 83 ? -19.079 12.673 25.132 1.00 90.81 83 LEU A N 1
ATOM 683 C CA . LEU A 1 83 ? -18.088 11.647 24.794 1.00 90.81 83 LEU A CA 1
ATOM 684 C C . LEU A 1 83 ? -18.222 11.210 23.329 1.00 90.81 83 LEU A C 1
ATOM 686 O O . LEU A 1 83 ? -17.219 11.141 22.628 1.00 90.81 83 LEU A O 1
ATOM 690 N N . VAL A 1 84 ? -19.446 10.976 22.848 1.00 93.75 84 VAL A N 1
ATOM 691 C CA . VAL A 1 84 ? -19.699 10.606 21.445 1.00 93.75 84 VAL A CA 1
ATOM 692 C C . VAL A 1 84 ? -19.211 11.689 20.481 1.00 93.75 84 VAL A C 1
ATOM 694 O O . VAL A 1 84 ? -18.530 11.367 19.511 1.00 93.75 84 VAL A O 1
ATOM 697 N N . GLU A 1 85 ? -19.487 12.965 20.757 1.00 94.25 85 GLU A N 1
ATOM 698 C CA . GLU A 1 85 ? -19.001 14.082 19.931 1.00 94.25 85 GLU A CA 1
ATOM 699 C C . GLU A 1 85 ? -17.467 14.130 19.865 1.00 94.25 85 GLU A C 1
ATOM 701 O O . GLU A 1 85 ? -16.886 14.296 18.785 1.00 94.25 85 GLU A O 1
ATOM 706 N N . ILE A 1 86 ? -16.802 13.935 21.011 1.00 93.81 86 ILE A N 1
ATOM 707 C CA . ILE A 1 86 ? -15.340 13.864 21.088 1.00 93.81 86 ILE A CA 1
ATOM 708 C C . ILE A 1 86 ? -14.839 12.677 20.262 1.00 93.81 86 ILE A C 1
ATOM 710 O O . ILE A 1 86 ? -13.979 12.873 19.405 1.00 93.81 86 ILE A O 1
ATOM 714 N N . ILE A 1 87 ? -15.416 11.484 20.448 1.00 95.25 87 ILE A N 1
ATOM 715 C CA . ILE A 1 87 ? -15.068 10.268 19.702 1.00 95.25 87 ILE A CA 1
ATOM 716 C C . ILE A 1 87 ? -15.169 10.505 18.198 1.00 95.25 87 ILE A C 1
ATOM 718 O O . ILE A 1 87 ? -14.235 10.193 17.467 1.00 95.25 87 ILE A O 1
ATOM 722 N N . GLU A 1 88 ? -16.269 11.079 17.717 1.00 94.62 88 GLU A N 1
ATOM 723 C CA . GLU A 1 88 ? -16.447 11.333 16.289 1.00 94.62 88 GLU A CA 1
ATOM 724 C C . GLU A 1 88 ? -15.396 12.303 15.742 1.00 94.62 88 GLU A C 1
ATOM 726 O O . GLU A 1 88 ? -14.877 12.103 14.641 1.00 94.62 88 GLU A O 1
ATOM 731 N N . SER A 1 89 ? -15.055 13.345 16.504 1.00 92.19 89 SER A N 1
ATOM 732 C CA . SER A 1 89 ? -13.996 14.282 16.126 1.00 92.19 89 SER A CA 1
ATOM 733 C C . SER A 1 89 ? -12.613 13.623 16.117 1.00 92.19 89 SER A C 1
ATOM 735 O O . SER A 1 89 ? -11.846 13.839 15.180 1.00 92.19 89 SER A O 1
ATOM 737 N N . THR A 1 90 ? -12.326 12.761 17.095 1.00 92.44 90 THR A N 1
ATOM 738 C CA . THR A 1 90 ? -11.077 12.004 17.198 1.00 92.44 90 THR A CA 1
ATOM 739 C C . THR A 1 90 ? -10.967 10.983 16.076 1.00 92.44 90 THR A C 1
ATOM 741 O O . THR A 1 90 ? -9.929 10.930 15.434 1.00 92.44 90 THR A O 1
ATOM 744 N N . ILE A 1 91 ? -12.032 10.243 15.751 1.00 89.69 91 ILE A N 1
ATOM 745 C CA . ILE A 1 91 ? -12.055 9.327 14.602 1.00 89.69 91 ILE A CA 1
ATOM 746 C C . ILE A 1 91 ? -11.812 10.100 13.306 1.00 89.69 91 ILE A C 1
ATOM 748 O O . ILE A 1 91 ? -11.009 9.660 12.492 1.00 89.69 91 ILE A O 1
ATOM 752 N N . ARG A 1 92 ? -12.454 11.262 13.108 1.00 86.12 92 ARG A N 1
ATOM 753 C CA . ARG A 1 92 ? -12.180 12.112 11.936 1.00 86.12 92 ARG A CA 1
ATOM 754 C C . ARG A 1 92 ? -10.721 12.555 11.884 1.00 86.12 92 ARG A C 1
ATOM 756 O O . ARG A 1 92 ? -10.150 12.535 10.805 1.00 86.12 92 ARG A O 1
ATOM 763 N N . LYS A 1 93 ? -10.128 12.924 13.024 1.00 84.62 93 LYS A N 1
ATOM 764 C CA . LYS A 1 93 ? -8.730 13.362 13.119 1.00 84.62 93 LYS A CA 1
ATOM 765 C C . LYS A 1 93 ? -7.743 12.221 12.875 1.00 84.62 93 LYS A C 1
ATOM 767 O O . LYS A 1 93 ? -6.790 12.409 12.133 1.00 84.62 93 LYS A O 1
ATOM 772 N N . ILE A 1 94 ? -7.989 11.046 13.457 1.00 82.50 94 ILE A N 1
ATOM 773 C CA . ILE A 1 94 ? -7.220 9.824 13.199 1.00 82.50 94 ILE A CA 1
ATOM 774 C C . ILE A 1 94 ? -7.282 9.525 11.698 1.00 82.50 94 ILE A C 1
ATOM 776 O O . ILE A 1 94 ? -6.242 9.468 11.061 1.00 82.50 94 ILE A O 1
ATOM 780 N N . LYS A 1 95 ? -8.484 9.507 11.108 1.00 74.75 95 LYS A N 1
ATOM 781 C CA . LYS A 1 95 ? -8.689 9.283 9.667 1.00 74.75 95 LYS A CA 1
ATOM 782 C C . LYS A 1 95 ? -8.125 10.378 8.756 1.00 74.75 95 LYS A C 1
ATOM 784 O O . LYS A 1 95 ? -7.788 10.113 7.613 1.00 74.75 95 LYS A O 1
ATOM 789 N N . SER A 1 96 ? -8.039 11.627 9.212 1.00 68.00 96 SER A N 1
ATOM 790 C CA . SER A 1 96 ? -7.419 12.703 8.425 1.00 68.00 96 SER A CA 1
ATOM 791 C C . SER A 1 96 ? -5.898 12.698 8.539 1.00 68.00 96 SER A C 1
ATOM 793 O O . SER A 1 96 ? -5.215 13.074 7.594 1.00 68.00 96 SER A O 1
ATOM 795 N N . ASN A 1 97 ? -5.363 12.274 9.685 1.00 61.88 97 ASN A N 1
ATOM 796 C CA . ASN A 1 97 ? -3.935 12.019 9.857 1.00 61.88 97 ASN A CA 1
ATOM 797 C C . ASN A 1 97 ? -3.513 10.728 9.123 1.00 61.88 97 ASN A C 1
ATOM 799 O O . ASN A 1 97 ? -2.344 10.571 8.793 1.00 61.88 97 ASN A O 1
ATOM 803 N N . GLU A 1 98 ? -4.465 9.844 8.800 1.00 53.59 98 GLU A N 1
ATOM 804 C CA . GLU A 1 98 ? -4.297 8.694 7.902 1.00 53.59 98 GLU A CA 1
ATOM 805 C C . GLU A 1 98 ? -4.132 9.074 6.417 1.00 53.59 98 GLU A C 1
ATOM 807 O O . GLU A 1 98 ? -3.974 8.177 5.603 1.00 53.59 98 GLU A O 1
ATOM 812 N N . PHE A 1 99 ? -4.058 10.348 6.002 1.00 48.06 99 PHE A N 1
ATOM 813 C CA . PHE A 1 99 ? -3.592 10.640 4.628 1.00 48.06 99 PHE A CA 1
ATOM 814 C C . PHE A 1 99 ? -2.154 10.124 4.359 1.00 48.06 99 PHE A C 1
ATOM 816 O O . PHE A 1 99 ? -1.775 9.989 3.196 1.00 48.06 99 PHE A O 1
ATOM 823 N N . ASP A 1 100 ? -1.415 9.755 5.418 1.00 48.81 100 ASP A N 1
ATOM 824 C CA . ASP A 1 100 ? -0.139 9.018 5.399 1.00 48.81 100 ASP A CA 1
ATOM 825 C C . ASP A 1 100 ? -0.273 7.488 5.658 1.00 48.81 100 ASP A C 1
ATOM 827 O O . ASP A 1 100 ? 0.731 6.780 5.750 1.00 48.81 100 ASP A O 1
ATOM 831 N N . SER A 1 101 ? -1.490 6.940 5.780 1.00 45.44 101 SER A N 1
ATOM 832 C CA . SER A 1 101 ? -1.786 5.533 6.096 1.00 45.44 101 SER A CA 1
ATOM 833 C C . SER A 1 101 ? -2.716 4.918 5.045 1.00 45.44 101 SER A C 1
ATOM 835 O O . SER A 1 101 ? -3.785 5.423 4.738 1.00 45.44 101 SER A O 1
ATOM 837 N N . PHE A 1 102 ? -2.287 3.810 4.460 1.00 53.53 102 PHE A N 1
ATOM 838 C CA . PHE A 1 102 ? -2.972 3.125 3.367 1.00 53.53 102 PHE A CA 1
ATOM 839 C C . PHE A 1 102 ? -4.355 2.583 3.796 1.00 53.53 102 PHE A C 1
ATOM 841 O O . PHE A 1 102 ? -4.464 1.844 4.775 1.00 53.53 102 PHE A O 1
ATOM 848 N N . ASP A 1 103 ? -5.401 2.914 3.031 1.00 52.69 103 ASP A N 1
ATOM 849 C CA . ASP A 1 103 ? -6.819 2.596 3.261 1.00 52.69 103 ASP A CA 1
ATOM 850 C C . ASP A 1 103 ? -7.096 1.087 3.439 1.00 52.69 103 ASP A C 1
ATOM 852 O O . ASP A 1 103 ? -8.026 0.687 4.150 1.00 52.69 103 ASP A O 1
ATOM 856 N N . TYR A 1 104 ? -6.325 0.211 2.779 1.00 66.00 104 TYR A N 1
ATOM 857 C CA . TYR A 1 104 ? -6.631 -1.221 2.734 1.00 66.00 104 TYR A CA 1
ATOM 858 C C . TYR A 1 104 ? -5.392 -2.095 2.491 1.00 66.00 104 TYR A C 1
ATOM 860 O O . TYR A 1 104 ? -4.858 -2.136 1.382 1.00 66.00 104 TYR A O 1
ATOM 868 N N . HIS A 1 105 ? -4.974 -2.853 3.511 1.00 83.19 105 HIS A N 1
ATOM 869 C CA . HIS A 1 105 ? -4.061 -3.981 3.319 1.00 83.19 105 HIS A CA 1
ATOM 870 C C . HIS A 1 105 ? -4.774 -5.074 2.517 1.00 83.19 105 HIS A C 1
ATOM 872 O O . HIS A 1 105 ? -5.825 -5.564 2.944 1.00 83.19 105 HIS A O 1
ATOM 878 N N . LEU A 1 106 ? -4.224 -5.441 1.362 1.00 86.25 106 LEU A N 1
ATOM 879 C CA . LEU A 1 106 ? -4.757 -6.500 0.509 1.00 86.25 106 LEU A CA 1
ATOM 880 C C . LEU A 1 106 ? -3.873 -7.735 0.606 1.00 86.25 106 LEU A C 1
ATOM 882 O O . LEU A 1 106 ? -2.669 -7.662 0.380 1.00 86.25 106 LEU A O 1
ATOM 886 N N . SER A 1 107 ? -4.483 -8.894 0.858 1.00 90.94 107 SER A N 1
ATOM 887 C CA . SER A 1 107 ? -3.765 -10.150 0.672 1.00 90.94 107 SER A CA 1
ATOM 888 C C . SER A 1 107 ? -3.447 -10.358 -0.812 1.00 90.94 107 SER A C 1
ATOM 890 O O . SER A 1 107 ? -4.116 -9.819 -1.701 1.00 90.94 107 SER A O 1
ATOM 892 N N . ARG A 1 108 ? -2.463 -11.217 -1.096 1.00 94.81 108 ARG A N 1
ATOM 893 C CA . ARG A 1 108 ? -2.155 -11.657 -2.465 1.00 94.81 108 ARG A CA 1
ATOM 894 C C . ARG A 1 108 ? -3.409 -12.110 -3.216 1.00 94.81 108 ARG A C 1
ATOM 896 O O . ARG A 1 108 ? -3.591 -11.770 -4.380 1.00 94.81 108 ARG A O 1
ATOM 903 N N . THR A 1 109 ? -4.242 -12.914 -2.558 1.00 93.50 109 THR A N 1
ATOM 904 C CA . THR A 1 109 ? -5.433 -13.507 -3.169 1.00 93.50 109 THR A CA 1
ATOM 905 C C . THR A 1 109 ? -6.436 -12.426 -3.535 1.00 93.50 109 THR A C 1
ATOM 907 O O . THR A 1 109 ? -6.839 -12.362 -4.693 1.00 93.50 109 THR A O 1
ATOM 910 N N . ASP A 1 110 ? -6.751 -11.529 -2.598 1.00 93.44 110 ASP A N 1
ATOM 911 C CA . ASP A 1 110 ? -7.718 -10.450 -2.824 1.00 93.44 110 ASP A CA 1
ATOM 912 C C . ASP A 1 110 ? -7.243 -9.510 -3.936 1.00 93.44 110 ASP A C 1
ATOM 914 O O . ASP A 1 110 ? -8.008 -9.142 -4.826 1.00 93.44 110 ASP A O 1
ATOM 918 N N . PHE A 1 111 ? -5.953 -9.163 -3.935 1.00 96.31 111 PHE A N 1
ATOM 919 C CA . PHE A 1 111 ? -5.358 -8.328 -4.973 1.00 96.31 111 PHE A CA 1
ATOM 920 C C . PHE A 1 111 ? -5.505 -8.955 -6.368 1.00 96.31 111 PHE A C 1
ATOM 922 O O . PHE A 1 111 ? -5.963 -8.298 -7.307 1.00 96.31 111 PHE A O 1
ATOM 929 N N . LEU A 1 112 ? -5.184 -10.244 -6.507 1.00 97.25 112 LEU A N 1
ATOM 930 C CA . LEU A 1 112 ? -5.295 -10.949 -7.785 1.00 97.25 112 LEU A CA 1
ATOM 931 C C . LEU A 1 112 ? -6.752 -11.188 -8.205 1.00 97.25 112 LEU A C 1
ATOM 933 O O . LEU A 1 112 ? -7.047 -11.168 -9.400 1.00 97.25 112 LEU A O 1
ATOM 937 N N . GLU A 1 113 ? -7.676 -11.401 -7.268 1.00 96.00 113 GLU A N 1
ATOM 938 C CA . GLU A 1 113 ? -9.112 -11.483 -7.567 1.00 96.00 113 GLU A CA 1
ATOM 939 C C . GLU A 1 113 ? -9.655 -10.159 -8.101 1.00 96.00 113 GLU A C 1
ATOM 941 O O . GLU A 1 113 ? -10.389 -10.143 -9.092 1.00 96.00 113 GLU A O 1
ATOM 946 N N . LEU A 1 114 ? -9.225 -9.038 -7.520 1.00 95.44 114 LEU A N 1
ATOM 947 C CA . LEU A 1 114 ? -9.577 -7.715 -8.019 1.00 95.44 114 LEU A CA 1
ATOM 948 C C . LEU A 1 114 ? -9.059 -7.492 -9.446 1.00 95.44 114 LEU A C 1
ATOM 950 O O . LEU A 1 114 ? -9.821 -7.023 -10.295 1.00 95.44 114 LEU A O 1
ATOM 954 N N . ILE A 1 115 ? -7.821 -7.890 -9.752 1.00 96.94 115 ILE A N 1
ATOM 955 C CA . ILE A 1 115 ? -7.282 -7.822 -11.123 1.00 96.94 115 ILE A CA 1
ATOM 956 C C . ILE A 1 115 ? -8.112 -8.685 -12.075 1.00 96.94 115 ILE A C 1
ATOM 958 O O . ILE A 1 115 ? -8.521 -8.216 -13.137 1.00 96.94 115 ILE A O 1
ATOM 962 N N . LYS A 1 116 ? -8.431 -9.925 -11.682 1.00 96.31 116 LYS A N 1
ATOM 963 C CA . LYS A 1 116 ? -9.271 -10.837 -12.479 1.00 96.31 116 LYS A CA 1
ATOM 964 C C . LYS A 1 116 ? -10.672 -10.279 -12.727 1.00 96.31 116 LYS A C 1
ATOM 966 O O . LYS A 1 116 ? -11.245 -10.542 -13.780 1.00 96.31 116 LYS A O 1
ATOM 971 N N . SER A 1 117 ? -11.207 -9.492 -11.793 1.00 96.25 117 SER A N 1
ATOM 972 C CA . SER A 1 117 ? -12.485 -8.785 -11.958 1.00 96.25 117 SER A CA 1
ATOM 973 C C . SER A 1 117 ? -12.414 -7.582 -12.915 1.00 96.25 117 SER A C 1
ATOM 975 O O . SER A 1 117 ? -13.440 -6.976 -13.214 1.00 96.25 117 SER A O 1
ATOM 977 N N . GLY A 1 118 ? -11.220 -7.243 -13.414 1.00 95.19 118 GLY A N 1
ATOM 978 C CA . GLY A 1 118 ? -10.980 -6.134 -14.337 1.00 95.19 118 GLY A CA 1
ATOM 979 C C . GLY A 1 118 ? -10.523 -4.838 -13.664 1.00 95.19 118 GLY A C 1
ATOM 980 O O . GLY A 1 118 ? -10.471 -3.802 -14.326 1.00 95.19 118 GLY A O 1
ATOM 981 N N . LYS A 1 119 ? -10.191 -4.846 -12.365 1.00 96.06 119 LYS A N 1
ATOM 982 C CA . LYS A 1 119 ? -9.655 -3.656 -11.691 1.00 96.06 119 LYS A CA 1
ATOM 983 C C . LYS A 1 119 ? -8.221 -3.396 -12.158 1.00 96.06 119 LYS A C 1
ATOM 985 O O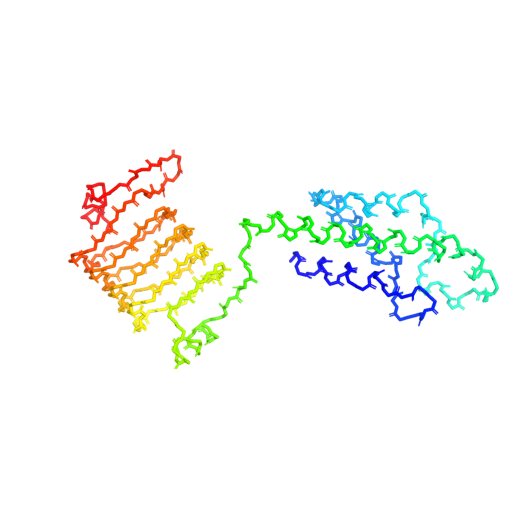 . LYS A 1 119 ? -7.338 -4.221 -11.954 1.00 96.06 119 LYS A O 1
ATOM 990 N N . THR A 1 120 ? -7.988 -2.218 -12.729 1.00 96.75 120 THR A N 1
ATOM 991 C CA . THR A 1 120 ? -6.670 -1.804 -13.248 1.00 96.75 120 THR A CA 1
ATOM 992 C C . THR A 1 120 ? -6.032 -0.664 -12.460 1.00 96.75 120 THR A C 1
ATOM 994 O O . THR A 1 120 ? -4.857 -0.377 -12.657 1.00 96.75 120 THR A O 1
ATOM 997 N N . THR A 1 121 ? -6.779 -0.010 -11.568 1.00 97.31 121 THR A N 1
ATOM 998 C CA . THR A 1 121 ? -6.282 1.106 -10.753 1.00 97.31 121 THR A CA 1
ATOM 999 C C . THR A 1 121 ? -6.485 0.816 -9.275 1.00 97.31 121 THR A C 1
ATOM 1001 O O . THR A 1 121 ? -7.600 0.507 -8.829 1.00 97.31 121 THR A O 1
ATOM 1004 N N . PHE A 1 122 ? -5.400 0.959 -8.524 1.00 95.44 122 PHE A N 1
ATOM 1005 C CA . PHE A 1 122 ? -5.338 0.820 -7.081 1.00 95.44 122 PHE A CA 1
ATOM 1006 C C . PHE A 1 122 ? -4.806 2.121 -6.493 1.00 95.44 122 PHE A C 1
ATOM 1008 O O . PHE A 1 122 ? -3.748 2.606 -6.896 1.00 95.44 122 PHE A O 1
ATOM 1015 N N . GLU A 1 123 ? -5.567 2.696 -5.568 1.00 93.88 123 GLU A N 1
ATOM 1016 C CA . GLU A 1 123 ? -5.182 3.909 -4.857 1.00 93.88 123 GLU A CA 1
ATOM 1017 C C . GLU A 1 123 ? -5.178 3.608 -3.363 1.00 93.88 123 GLU A C 1
ATOM 1019 O O . GLU A 1 123 ? -6.078 2.907 -2.900 1.00 93.88 123 GLU A O 1
ATOM 1024 N N . HIS A 1 124 ? -4.180 4.114 -2.636 1.00 85.56 124 HIS A N 1
ATOM 1025 C CA . HIS A 1 124 ? -4.121 4.015 -1.173 1.00 85.56 124 HIS A CA 1
ATOM 1026 C C . HIS A 1 124 ? -4.148 2.576 -0.629 1.00 85.56 124 HIS A C 1
ATOM 1028 O O . HIS A 1 124 ? -4.629 2.339 0.471 1.00 85.56 124 HIS A O 1
ATOM 1034 N N . ILE A 1 125 ? -3.623 1.595 -1.369 1.00 89.62 125 ILE A N 1
ATOM 1035 C CA . ILE A 1 125 ? -3.538 0.211 -0.879 1.00 89.62 125 ILE A CA 1
ATOM 1036 C C . ILE A 1 125 ? -2.180 -0.088 -0.252 1.00 89.62 125 ILE A C 1
ATOM 1038 O O . ILE A 1 125 ? -1.168 0.512 -0.621 1.00 89.62 125 ILE A O 1
ATOM 1042 N N . ASP A 1 126 ? -2.179 -1.062 0.650 1.00 89.00 126 ASP A N 1
ATOM 1043 C CA . ASP A 1 126 ? -0.979 -1.651 1.229 1.00 89.00 126 ASP A CA 1
ATOM 1044 C C . ASP A 1 126 ? -0.817 -3.104 0.752 1.00 89.00 126 ASP A C 1
ATOM 1046 O O . ASP A 1 126 ? -1.704 -3.944 0.923 1.00 89.00 126 ASP A O 1
ATOM 1050 N N . LEU A 1 127 ? 0.321 -3.365 0.109 1.00 93.56 127 LEU A N 1
ATOM 1051 C CA . LEU A 1 127 ? 0.780 -4.656 -0.388 1.00 93.56 127 LEU A CA 1
ATOM 1052 C C . LEU A 1 127 ? 2.124 -5.007 0.262 1.00 93.56 127 LEU A C 1
ATOM 1054 O O . LEU A 1 127 ? 3.157 -5.075 -0.409 1.00 93.56 127 LEU A O 1
ATOM 1058 N N . GLU A 1 128 ? 2.128 -5.190 1.579 1.00 90.31 128 GLU A N 1
ATOM 1059 C CA . GLU A 1 128 ? 3.331 -5.532 2.333 1.00 90.31 128 GLU A CA 1
ATOM 1060 C C . GLU A 1 128 ? 3.661 -7.038 2.291 1.00 90.31 128 GLU A C 1
ATOM 1062 O O . GLU A 1 128 ? 2.833 -7.896 2.596 1.00 90.31 128 GLU A O 1
ATOM 1067 N N . ASN A 1 129 ? 4.918 -7.354 1.970 1.00 91.12 129 ASN A N 1
ATOM 1068 C CA . ASN A 1 129 ? 5.518 -8.691 1.955 1.00 91.12 129 ASN A CA 1
ATOM 1069 C C . ASN A 1 129 ? 4.798 -9.709 1.050 1.00 91.12 129 ASN A C 1
ATOM 1071 O O . ASN A 1 129 ? 4.621 -10.874 1.419 1.00 91.12 129 ASN A O 1
ATOM 1075 N N . ILE A 1 130 ? 4.403 -9.289 -0.155 1.00 95.88 130 ILE A N 1
ATOM 1076 C CA . ILE A 1 130 ? 3.627 -10.127 -1.081 1.00 95.88 130 ILE A CA 1
ATOM 1077 C C . ILE A 1 130 ? 4.500 -10.724 -2.190 1.00 95.88 130 ILE A C 1
ATOM 1079 O O . ILE A 1 130 ? 5.313 -10.049 -2.815 1.00 95.88 130 ILE A O 1
ATOM 1083 N N . ASP A 1 131 ? 4.291 -12.008 -2.481 1.00 97.94 131 ASP A N 1
ATOM 1084 C CA . ASP A 1 131 ? 4.896 -12.695 -3.624 1.00 97.94 131 ASP A CA 1
ATOM 1085 C C . ASP A 1 131 ? 4.048 -12.508 -4.891 1.00 97.94 131 ASP A C 1
ATOM 1087 O O . ASP A 1 131 ? 2.963 -13.081 -5.008 1.00 97.94 131 ASP A O 1
ATOM 1091 N N . LEU A 1 132 ? 4.543 -11.731 -5.851 1.00 98.50 132 LEU A N 1
ATOM 1092 C CA . LEU A 1 132 ? 3.914 -11.474 -7.151 1.00 98.50 132 LEU A CA 1
ATOM 1093 C C . LEU A 1 132 ? 4.798 -11.960 -8.312 1.00 98.50 132 LEU A C 1
ATOM 1095 O O . LEU A 1 132 ? 4.710 -11.461 -9.435 1.00 98.50 132 LEU A O 1
ATOM 1099 N N . ARG A 1 133 ? 5.657 -12.955 -8.058 1.00 98.69 133 ARG A N 1
ATOM 1100 C CA . ARG A 1 133 ? 6.567 -13.495 -9.070 1.00 98.69 133 ARG A CA 1
ATOM 1101 C C . ARG A 1 133 ? 5.810 -14.135 -10.221 1.00 98.69 133 ARG A C 1
ATOM 1103 O O . ARG A 1 133 ? 4.910 -14.945 -10.008 1.00 98.69 133 ARG A O 1
ATOM 1110 N N . ASN A 1 134 ? 6.282 -13.875 -11.438 1.00 98.44 134 ASN A N 1
ATOM 1111 C CA . ASN A 1 134 ? 5.719 -14.399 -12.689 1.00 98.44 134 ASN A CA 1
ATOM 1112 C C . ASN A 1 134 ? 4.250 -14.002 -12.953 1.00 98.44 134 ASN A C 1
ATOM 1114 O O . ASN A 1 134 ? 3.630 -14.561 -13.857 1.00 98.44 134 ASN A O 1
ATOM 1118 N N . GLU A 1 135 ? 3.676 -13.075 -12.181 1.00 98.62 135 GLU A N 1
ATOM 1119 C CA . GLU A 1 135 ? 2.309 -12.603 -12.406 1.00 98.62 135 GLU A CA 1
ATOM 1120 C C . GLU A 1 135 ? 2.247 -11.647 -13.603 1.00 98.62 135 GLU A C 1
ATOM 1122 O O . GLU A 1 135 ? 3.207 -10.929 -13.894 1.00 98.62 135 GLU A O 1
ATOM 1127 N N . ASN A 1 136 ? 1.098 -11.617 -14.283 1.00 98.38 136 ASN A N 1
ATOM 1128 C CA . ASN A 1 136 ? 0.810 -10.601 -15.290 1.00 98.38 136 ASN A CA 1
ATOM 1129 C C . ASN A 1 136 ? 0.066 -9.434 -14.638 1.00 98.38 136 ASN A C 1
ATOM 1131 O O . ASN A 1 136 ? -1.103 -9.547 -14.271 1.00 98.38 136 ASN A O 1
ATOM 1135 N N . LEU A 1 137 ? 0.774 -8.320 -14.510 1.00 98.50 137 LEU A N 1
ATOM 1136 C CA . LEU A 1 137 ? 0.333 -7.073 -13.899 1.00 98.50 137 LEU A CA 1
ATOM 1137 C C . LEU A 1 137 ? 0.408 -5.908 -14.900 1.00 98.50 137 LEU A C 1
ATOM 1139 O O . LEU A 1 137 ? 0.416 -4.738 -14.499 1.00 98.50 137 LEU A O 1
ATOM 1143 N N . SER A 1 138 ? 0.467 -6.229 -16.197 1.00 98.62 138 SER A N 1
ATOM 1144 C CA . SER A 1 138 ? 0.619 -5.259 -17.274 1.00 98.62 138 SER A CA 1
ATOM 1145 C C . SER A 1 138 ? -0.528 -4.245 -17.267 1.00 98.62 138 SER A C 1
ATOM 1147 O O . SER A 1 138 ? -1.706 -4.600 -17.221 1.00 98.62 138 SER A O 1
ATOM 1149 N N . GLY A 1 139 ? -0.182 -2.962 -17.354 1.00 98.56 139 GLY A N 1
ATOM 1150 C CA . GLY A 1 139 ? -1.132 -1.849 -17.428 1.00 98.56 139 GLY A CA 1
ATOM 1151 C C . GLY A 1 139 ? -1.786 -1.450 -16.100 1.00 98.56 139 GLY A C 1
ATOM 1152 O O . GLY A 1 139 ? -2.625 -0.547 -16.091 1.00 98.56 139 GLY A O 1
ATOM 1153 N N . ILE A 1 140 ? -1.414 -2.073 -14.977 1.00 98.62 140 ILE A N 1
ATOM 1154 C CA . ILE A 1 140 ? -1.924 -1.681 -13.657 1.00 98.62 140 ILE A CA 1
ATOM 1155 C C . ILE A 1 140 ? -1.362 -0.313 -13.244 1.00 98.62 140 ILE A C 1
ATOM 1157 O O . ILE A 1 140 ? -0.203 0.009 -13.491 1.00 98.62 140 ILE A O 1
ATOM 1161 N N . THR A 1 141 ? -2.182 0.508 -12.592 1.00 98.81 141 THR A N 1
ATOM 1162 C CA . THR A 1 141 ? -1.767 1.774 -11.979 1.00 98.81 141 THR A CA 1
ATOM 1163 C C . THR A 1 141 ? -1.878 1.691 -10.459 1.00 98.81 141 THR A C 1
ATOM 1165 O O . THR A 1 141 ? -2.973 1.515 -9.928 1.00 98.81 141 THR A O 1
ATOM 1168 N N . PHE A 1 142 ? -0.750 1.871 -9.771 1.00 98.38 142 PHE A N 1
ATOM 1169 C CA . PHE A 1 142 ? -0.647 2.029 -8.322 1.00 98.38 142 PHE A CA 1
ATOM 1170 C C . PHE A 1 142 ? -0.395 3.495 -7.980 1.00 98.38 142 PHE A C 1
ATOM 1172 O O . PHE A 1 142 ? 0.641 4.053 -8.354 1.00 98.38 142 PHE A O 1
ATOM 1179 N N . LYS A 1 143 ? -1.319 4.118 -7.250 1.00 97.31 143 LYS A N 1
ATOM 1180 C CA . LYS A 1 143 ? -1.229 5.528 -6.866 1.00 97.31 143 LYS A CA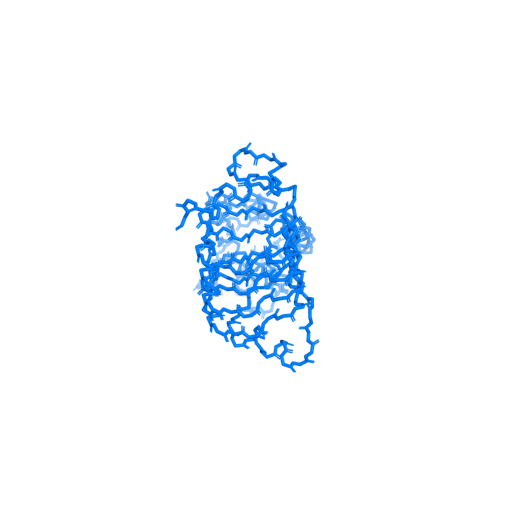 1
ATOM 1181 C C . LYS A 1 143 ? -1.307 5.690 -5.353 1.00 97.31 143 LYS A C 1
ATOM 1183 O O . LYS A 1 143 ? -2.230 5.171 -4.736 1.00 97.31 143 LYS A O 1
ATOM 1188 N N . ASN A 1 144 ? -0.369 6.414 -4.752 1.00 94.00 144 ASN A N 1
ATOM 1189 C CA . ASN A 1 144 ? -0.319 6.584 -3.294 1.00 94.00 144 ASN A CA 1
ATOM 1190 C C . ASN A 1 144 ? -0.344 5.235 -2.539 1.00 94.00 144 ASN A C 1
ATOM 1192 O O . ASN A 1 144 ? -1.077 5.094 -1.569 1.00 94.00 144 ASN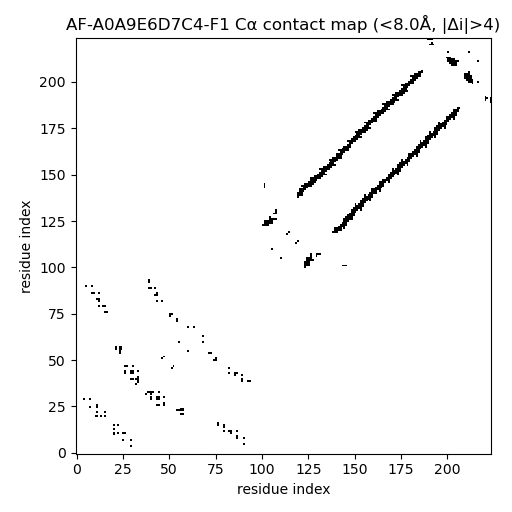 A O 1
ATOM 1196 N N . CYS A 1 145 ? 0.360 4.208 -3.025 1.00 94.88 145 CYS A N 1
ATOM 1197 C CA . CYS A 1 145 ? 0.330 2.851 -2.451 1.00 94.88 145 CYS A CA 1
ATOM 1198 C C . CYS A 1 145 ? 1.605 2.527 -1.659 1.00 94.88 145 CYS A C 1
ATOM 1200 O O . CYS A 1 145 ? 2.663 3.089 -1.943 1.00 94.88 145 CYS A O 1
ATOM 1202 N N . PHE A 1 146 ? 1.509 1.592 -0.712 1.00 94.31 146 PHE A N 1
ATOM 1203 C CA . PHE A 1 146 ? 2.651 0.951 -0.062 1.00 94.31 146 PHE A CA 1
ATOM 1204 C C . PHE A 1 146 ? 2.831 -0.409 -0.679 1.00 94.31 146 PHE A C 1
ATOM 1206 O O . PHE A 1 146 ? 1.889 -1.196 -0.739 1.00 94.31 146 PHE A O 1
ATOM 1213 N N . ILE A 1 147 ? 4.025 -0.683 -1.170 1.00 96.62 147 ILE A N 1
ATOM 1214 C CA . ILE A 1 147 ? 4.302 -1.924 -1.859 1.00 96.62 147 ILE A CA 1
ATOM 1215 C C . ILE A 1 147 ? 5.659 -2.411 -1.380 1.00 96.62 147 ILE A C 1
ATOM 1217 O O . ILE A 1 147 ? 6.686 -1.781 -1.615 1.00 96.62 147 ILE A O 1
ATOM 1221 N N . SER A 1 148 ? 5.649 -3.562 -0.726 1.00 95.69 148 SER A N 1
ATOM 1222 C CA . SER A 1 148 ? 6.836 -4.366 -0.478 1.00 95.69 148 SER A CA 1
ATOM 1223 C C . SER A 1 148 ? 6.547 -5.735 -1.072 1.00 95.69 148 SER A C 1
ATOM 1225 O O . SER A 1 148 ? 5.866 -6.563 -0.470 1.00 95.69 148 SER A O 1
ATOM 1227 N N . ALA A 1 149 ? 6.974 -5.949 -2.312 1.00 97.69 149 ALA A N 1
ATOM 1228 C CA . ALA A 1 149 ? 6.612 -7.148 -3.047 1.00 97.69 149 ALA A CA 1
ATOM 1229 C C . ALA A 1 149 ? 7.762 -7.701 -3.886 1.00 97.69 149 ALA A C 1
ATOM 1231 O O . ALA A 1 149 ? 8.670 -6.995 -4.337 1.00 97.69 149 ALA A O 1
ATOM 1232 N N . ASP A 1 150 ? 7.694 -9.008 -4.099 1.00 98.62 150 ASP A N 1
ATOM 1233 C CA . ASP A 1 150 ? 8.581 -9.736 -4.987 1.00 98.62 150 ASP A CA 1
ATOM 1234 C C . ASP A 1 150 ? 7.953 -9.819 -6.379 1.00 98.62 150 ASP A C 1
ATOM 1236 O O . ASP A 1 150 ? 7.027 -10.594 -6.608 1.00 98.62 150 ASP A O 1
ATOM 1240 N N . PHE A 1 151 ? 8.464 -9.018 -7.309 1.00 98.69 151 PHE A N 1
ATOM 1241 C CA . PHE A 1 151 ? 8.025 -8.948 -8.700 1.00 98.69 151 PHE A CA 1
ATOM 1242 C C . PHE A 1 151 ? 8.962 -9.704 -9.650 1.00 98.69 151 PHE A C 1
ATOM 1244 O O . PHE A 1 151 ? 8.957 -9.449 -10.858 1.00 98.69 151 PHE A O 1
ATOM 1251 N N . ARG A 1 152 ? 9.800 -10.629 -9.158 1.00 98.56 152 ARG A N 1
ATOM 1252 C CA . ARG A 1 152 ? 10.768 -11.310 -10.029 1.00 98.56 152 ARG A CA 1
ATOM 1253 C C . ARG A 1 152 ? 10.072 -12.035 -11.179 1.00 98.56 152 ARG A C 1
ATOM 1255 O O . ARG A 1 152 ? 9.147 -12.822 -10.969 1.00 98.56 152 ARG A O 1
ATOM 1262 N N . ASN A 1 153 ? 10.558 -11.785 -12.393 1.00 98.56 153 ASN A N 1
ATOM 1263 C CA . ASN A 1 153 ? 9.996 -12.285 -13.655 1.00 98.56 153 ASN A CA 1
ATOM 1264 C C . ASN A 1 153 ? 8.522 -11.901 -13.921 1.00 98.56 153 ASN A C 1
ATOM 1266 O O . ASN A 1 153 ? 7.899 -12.504 -14.792 1.00 98.56 153 ASN A O 1
ATOM 1270 N N . ALA A 1 154 ? 7.937 -10.961 -13.173 1.00 98.75 154 ALA A N 1
ATOM 1271 C CA . ALA A 1 154 ? 6.574 -10.496 -13.425 1.00 98.75 154 ALA A CA 1
ATOM 1272 C C . ALA A 1 154 ? 6.504 -9.667 -14.715 1.00 98.75 154 ALA A C 1
ATOM 1274 O O . ALA A 1 154 ? 7.462 -8.968 -15.068 1.00 98.75 154 ALA A O 1
ATOM 1275 N N . ASP A 1 155 ? 5.360 -9.714 -15.395 1.00 98.81 155 ASP A N 1
ATOM 1276 C CA . ASP A 1 155 ? 5.054 -8.792 -16.486 1.00 98.81 155 ASP A CA 1
ATOM 1277 C C . ASP A 1 155 ? 4.407 -7.527 -15.915 1.00 98.81 155 ASP A C 1
ATOM 1279 O O . ASP A 1 155 ? 3.260 -7.540 -15.478 1.00 98.81 155 ASP A O 1
ATOM 1283 N N . LEU A 1 156 ? 5.174 -6.441 -15.894 1.00 98.75 156 LEU A N 1
ATOM 1284 C CA . LEU A 1 156 ? 4.790 -5.100 -15.452 1.00 98.75 156 LEU A CA 1
ATOM 1285 C C . LEU A 1 156 ? 4.835 -4.109 -16.629 1.00 98.75 156 LEU A C 1
ATOM 1287 O O . LEU A 1 156 ? 5.064 -2.907 -16.449 1.00 98.75 156 LEU A O 1
ATOM 1291 N N . SER A 1 157 ? 4.664 -4.605 -17.858 1.00 98.75 157 SER A N 1
ATOM 1292 C CA . SER A 1 157 ? 4.644 -3.752 -19.043 1.00 98.75 157 SER A CA 1
ATOM 1293 C C . SER A 1 157 ? 3.522 -2.719 -18.913 1.00 98.75 157 SER A C 1
ATOM 1295 O O . SER A 1 157 ? 2.418 -3.037 -18.483 1.00 98.75 157 SER A O 1
ATOM 1297 N N . TYR A 1 158 ? 3.772 -1.458 -19.265 1.00 98.75 158 TYR A N 1
ATOM 1298 C CA . TYR A 1 158 ? 2.803 -0.355 -19.128 1.00 98.75 158 TYR A CA 1
ATOM 1299 C C . TYR A 1 158 ? 2.312 -0.060 -17.694 1.00 98.75 158 TYR A C 1
ATOM 1301 O O . TYR A 1 158 ? 1.431 0.787 -17.518 1.00 98.75 158 TYR A O 1
ATOM 1309 N N . THR A 1 159 ? 2.851 -0.724 -16.668 1.00 98.81 159 THR A N 1
ATOM 1310 C CA . THR A 1 159 ? 2.471 -0.500 -15.268 1.00 98.81 159 THR A CA 1
ATOM 1311 C C . THR A 1 159 ? 2.977 0.855 -14.783 1.00 98.81 159 THR A C 1
ATOM 1313 O O . THR A 1 159 ? 4.067 1.301 -15.150 1.00 98.81 159 THR A O 1
ATOM 1316 N N . LYS A 1 160 ? 2.185 1.526 -13.942 1.00 98.88 160 LYS A N 1
ATOM 1317 C CA . LYS A 1 160 ? 2.505 2.847 -13.390 1.00 98.88 160 LYS A CA 1
ATOM 1318 C C . LYS A 1 160 ? 2.541 2.810 -11.870 1.00 98.88 160 LYS A C 1
ATOM 1320 O O . LYS A 1 160 ? 1.562 2.410 -11.246 1.00 98.88 160 LYS A O 1
ATOM 1325 N N . PHE A 1 161 ? 3.622 3.311 -11.288 1.00 98.69 161 PHE A N 1
ATOM 1326 C CA . PHE A 1 161 ? 3.741 3.609 -9.865 1.00 98.69 161 PHE A CA 1
ATOM 1327 C C . PHE A 1 161 ? 3.847 5.125 -9.705 1.00 98.69 161 PHE A C 1
ATOM 1329 O O . PHE A 1 161 ? 4.773 5.744 -10.228 1.00 98.69 161 PHE A O 1
ATOM 1336 N N . ILE A 1 162 ? 2.876 5.732 -9.023 1.00 98.50 162 ILE A N 1
ATOM 1337 C CA . ILE A 1 162 ? 2.755 7.188 -8.904 1.00 98.50 162 ILE A CA 1
ATOM 1338 C C . ILE A 1 162 ? 2.587 7.552 -7.435 1.00 98.50 162 ILE A C 1
ATOM 1340 O O . ILE A 1 162 ? 1.621 7.116 -6.810 1.00 98.50 162 ILE A O 1
ATOM 1344 N N . LYS A 1 163 ? 3.478 8.384 -6.885 1.00 97.00 163 LYS A N 1
ATOM 1345 C CA . LYS A 1 163 ? 3.400 8.819 -5.474 1.00 97.00 163 LYS A CA 1
ATOM 1346 C C . LYS A 1 163 ? 3.372 7.656 -4.473 1.00 97.00 163 LYS A C 1
ATOM 1348 O O . LYS A 1 163 ? 2.779 7.761 -3.407 1.00 97.00 163 LYS A O 1
ATOM 1353 N N . SER A 1 164 ? 3.953 6.522 -4.847 1.00 96.75 164 SER A N 1
ATOM 1354 C CA . SER A 1 164 ? 3.916 5.288 -4.060 1.00 96.75 164 SER A CA 1
ATOM 1355 C C . SER A 1 164 ? 5.234 5.071 -3.322 1.00 96.75 164 SER A C 1
ATOM 1357 O O . SER A 1 164 ? 6.289 5.545 -3.739 1.00 96.75 164 SER A O 1
ATOM 1359 N N . ASN A 1 165 ? 5.181 4.309 -2.240 1.00 95.69 165 ASN A N 1
ATOM 1360 C CA . ASN A 1 165 ? 6.351 3.776 -1.564 1.00 95.69 165 ASN A CA 1
ATOM 1361 C C . ASN A 1 165 ? 6.549 2.331 -2.034 1.00 95.69 165 ASN A C 1
ATOM 1363 O O . ASN A 1 165 ? 5.706 1.482 -1.759 1.00 95.69 165 ASN A O 1
ATOM 1367 N N . ILE A 1 166 ? 7.637 2.069 -2.760 1.00 96.81 166 ILE A N 1
ATOM 1368 C CA . ILE A 1 166 ? 7.994 0.733 -3.265 1.00 96.81 166 ILE A CA 1
ATOM 1369 C C . ILE A 1 166 ? 9.277 0.197 -2.621 1.00 96.81 166 ILE A C 1
ATOM 1371 O O . ILE A 1 166 ? 9.957 -0.658 -3.194 1.00 96.81 166 ILE A O 1
ATOM 1375 N N . LYS A 1 167 ? 9.656 0.731 -1.453 1.00 93.81 167 LYS A N 1
ATOM 1376 C CA . LYS A 1 167 ? 10.890 0.346 -0.764 1.00 93.81 167 LYS A CA 1
ATOM 1377 C C . LYS A 1 167 ? 10.978 -1.170 -0.642 1.00 93.81 167 LYS A C 1
ATOM 1379 O O . LYS A 1 167 ? 9.993 -1.847 -0.363 1.00 93.81 167 LYS A O 1
ATOM 1384 N N . THR A 1 168 ? 12.187 -1.696 -0.809 1.00 95.00 168 THR A N 1
ATOM 1385 C CA . THR A 1 168 ? 12.508 -3.130 -0.700 1.00 95.00 168 THR A CA 1
ATOM 1386 C C . THR A 1 168 ? 11.874 -4.053 -1.751 1.00 95.00 168 THR A C 1
ATOM 1388 O O . THR A 1 168 ? 12.083 -5.265 -1.682 1.00 95.00 168 THR A O 1
ATOM 1391 N N . CYS A 1 169 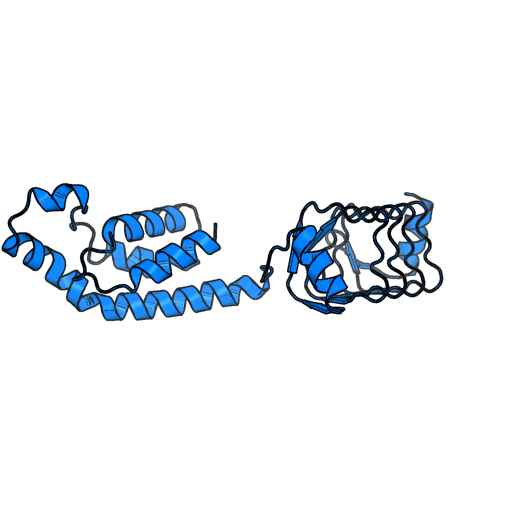? 11.176 -3.521 -2.761 1.00 97.69 169 CYS A N 1
ATOM 1392 C CA . CYS A 1 169 ? 10.648 -4.336 -3.855 1.00 97.69 169 CYS A CA 1
ATOM 1393 C C . CYS A 1 169 ? 11.756 -5.004 -4.689 1.00 97.69 169 CYS A C 1
ATOM 1395 O O . CYS A 1 169 ? 12.851 -4.464 -4.888 1.00 97.69 169 CYS A O 1
ATOM 1397 N N . ASP A 1 170 ? 11.454 -6.179 -5.241 1.00 97.81 170 ASP A N 1
ATOM 1398 C CA . ASP A 1 170 ? 12.379 -6.938 -6.086 1.00 97.81 170 ASP A CA 1
ATOM 1399 C C . ASP A 1 170 ? 11.837 -7.078 -7.513 1.00 97.81 170 ASP A C 1
ATOM 1401 O O . ASP A 1 170 ? 10.984 -7.916 -7.781 1.00 97.81 170 ASP A O 1
ATOM 1405 N N . PHE A 1 171 ? 12.355 -6.275 -8.442 1.00 97.81 171 PHE A N 1
ATOM 1406 C CA . PHE A 1 171 ? 12.001 -6.293 -9.866 1.00 97.81 171 PHE A CA 1
ATOM 1407 C C . PHE A 1 171 ? 13.014 -7.069 -10.719 1.00 97.81 171 PHE A C 1
ATOM 1409 O O . PHE A 1 171 ? 13.066 -6.885 -11.937 1.00 97.81 171 PHE A O 1
ATOM 1416 N N . ARG A 1 172 ? 13.865 -7.924 -10.129 1.00 96.88 172 ARG A N 1
ATOM 1417 C CA . ARG A 1 172 ? 14.894 -8.621 -10.915 1.00 96.88 172 ARG A CA 1
ATOM 1418 C C . ARG A 1 172 ? 14.263 -9.479 -12.008 1.00 96.88 172 ARG A C 1
ATOM 1420 O O . ARG A 1 172 ? 13.366 -10.280 -11.746 1.00 96.88 172 ARG A O 1
ATOM 1427 N N . ASN A 1 173 ? 14.766 -9.326 -13.230 1.00 97.12 173 ASN A N 1
ATOM 1428 C CA . ASN A 1 173 ? 14.241 -9.957 -14.447 1.00 97.12 173 ASN A CA 1
ATOM 1429 C C . ASN A 1 173 ? 12.763 -9.651 -14.771 1.00 97.12 173 ASN A C 1
ATOM 1431 O O . ASN A 1 173 ? 12.182 -10.342 -15.604 1.00 97.12 173 ASN A O 1
ATOM 1435 N N . ALA A 1 174 ? 12.137 -8.659 -14.132 1.00 98.31 174 ALA A N 1
ATOM 1436 C CA . ALA A 1 174 ? 10.778 -8.245 -14.470 1.00 98.31 174 ALA A CA 1
ATOM 1437 C C . ALA A 1 174 ? 10.729 -7.514 -15.823 1.00 98.31 174 ALA A C 1
ATOM 1439 O O . ALA A 1 174 ? 11.729 -6.949 -16.280 1.00 98.31 174 ALA A O 1
ATOM 1440 N N . TYR A 1 175 ? 9.554 -7.485 -16.447 1.00 98.62 175 TYR A N 1
ATOM 1441 C CA . TYR A 1 175 ? 9.310 -6.723 -17.670 1.00 98.62 175 TYR A CA 1
ATOM 1442 C C . TYR A 1 175 ? 8.670 -5.384 -17.309 1.00 98.62 175 TYR A C 1
ATOM 1444 O O . TYR A 1 175 ? 7.517 -5.356 -16.919 1.00 98.62 175 TYR A O 1
ATOM 1452 N N . LEU A 1 176 ? 9.406 -4.280 -17.418 1.00 98.06 176 LEU A N 1
ATOM 1453 C CA . LEU A 1 176 ? 8.948 -2.912 -17.122 1.00 98.06 176 LEU A CA 1
ATOM 1454 C C . LEU A 1 176 ? 8.769 -2.077 -18.403 1.00 98.06 176 LEU A C 1
ATOM 1456 O O . LEU A 1 176 ? 8.736 -0.847 -18.358 1.00 98.06 176 LEU A O 1
ATOM 1460 N N . THR A 1 177 ? 8.686 -2.734 -19.563 1.00 98.06 177 THR A N 1
ATOM 1461 C CA . THR A 1 177 ? 8.609 -2.086 -20.875 1.00 98.06 177 THR A CA 1
ATOM 1462 C C . THR A 1 177 ? 7.452 -1.086 -20.923 1.00 98.06 177 THR A C 1
ATOM 1464 O O . THR A 1 177 ? 6.316 -1.424 -20.596 1.00 98.06 177 THR A O 1
ATOM 1467 N N . ASN A 1 178 ? 7.729 0.154 -21.334 1.00 98.50 178 ASN A N 1
ATOM 1468 C CA . ASN A 1 178 ? 6.763 1.264 -21.366 1.00 98.50 178 ASN A CA 1
ATOM 1469 C C . ASN A 1 178 ? 6.083 1.596 -20.016 1.00 98.50 178 ASN A C 1
ATOM 1471 O O . ASN A 1 178 ? 5.033 2.244 -19.997 1.00 98.50 178 ASN A O 1
ATOM 1475 N N . GLY A 1 179 ? 6.638 1.140 -18.889 1.00 98.44 179 GLY A N 1
ATOM 1476 C CA . GLY A 1 179 ? 6.151 1.472 -17.550 1.00 98.44 179 GLY A CA 1
ATOM 1477 C C . GLY A 1 179 ? 6.557 2.876 -17.083 1.00 98.44 179 GLY A C 1
ATOM 1478 O O . GLY A 1 179 ? 7.350 3.563 -17.728 1.00 98.44 179 GLY A O 1
ATOM 1479 N N . LEU A 1 180 ? 6.021 3.294 -15.934 1.00 98.69 180 LEU A N 1
ATOM 1480 C CA . LEU A 1 180 ? 6.299 4.590 -15.306 1.00 98.69 180 LEU A CA 1
ATOM 1481 C C . LEU A 1 180 ? 6.539 4.440 -13.799 1.00 98.69 180 LEU A C 1
ATOM 1483 O O . LEU A 1 180 ? 5.718 3.847 -13.100 1.00 98.69 180 LEU A O 1
ATOM 1487 N N . MET A 1 181 ? 7.600 5.064 -13.291 1.00 98.50 181 MET A N 1
ATOM 1488 C CA . MET A 1 181 ? 7.783 5.379 -11.871 1.00 98.50 181 MET A CA 1
ATOM 1489 C C . MET A 1 181 ? 7.968 6.889 -11.703 1.00 98.50 181 MET A C 1
ATOM 1491 O O . MET A 1 181 ? 8.939 7.455 -12.212 1.00 98.50 181 MET A O 1
ATOM 1495 N N . GLU A 1 182 ? 7.027 7.526 -11.003 1.00 98.50 182 GLU A N 1
ATOM 1496 C CA . GLU A 1 182 ? 6.994 8.977 -10.792 1.00 98.50 182 GLU A CA 1
ATOM 1497 C C . GLU A 1 182 ? 6.646 9.352 -9.346 1.00 98.50 182 GLU A C 1
ATOM 1499 O O . GLU A 1 182 ? 5.616 8.919 -8.817 1.00 98.50 182 GLU A O 1
ATOM 1504 N N . ASN A 1 183 ? 7.449 10.227 -8.728 1.00 97.81 183 ASN A N 1
ATOM 1505 C CA . ASN A 1 183 ? 7.291 10.638 -7.325 1.00 97.81 183 ASN A CA 1
ATOM 1506 C C . ASN A 1 183 ? 7.293 9.449 -6.350 1.00 97.81 183 ASN A C 1
ATOM 1508 O O . ASN A 1 183 ? 6.530 9.412 -5.389 1.00 97.81 183 ASN A O 1
ATOM 1512 N N . VAL A 1 184 ? 8.106 8.431 -6.620 1.00 97.50 184 VAL A N 1
ATOM 1513 C CA . VAL A 1 184 ? 8.153 7.187 -5.848 1.00 97.50 184 VAL A CA 1
ATOM 1514 C C . VAL A 1 184 ? 9.340 7.179 -4.885 1.00 97.50 184 VAL A C 1
ATOM 1516 O O . VAL A 1 184 ? 10.433 7.617 -5.241 1.00 97.50 184 VAL A O 1
ATOM 1519 N N . SER A 1 185 ? 9.149 6.623 -3.685 1.00 95.81 185 SER A N 1
ATOM 1520 C CA . SER A 1 185 ? 10.255 6.245 -2.789 1.00 95.81 185 SER A CA 1
ATOM 1521 C C . SER A 1 185 ? 10.666 4.794 -3.039 1.00 95.81 185 SER A C 1
ATOM 1523 O O . SER A 1 185 ? 9.824 3.900 -2.936 1.00 95.81 185 SER A O 1
ATOM 1525 N N . PHE A 1 186 ? 11.932 4.544 -3.380 1.00 94.56 186 PHE A N 1
ATOM 1526 C CA . PHE A 1 186 ? 12.386 3.240 -3.893 1.00 94.56 186 PHE A CA 1
ATOM 1527 C C . PHE A 1 186 ? 13.644 2.688 -3.199 1.00 94.56 186 PHE A C 1
ATOM 1529 O O . PHE A 1 186 ? 14.362 1.860 -3.762 1.00 94.56 186 PHE A O 1
ATOM 1536 N N . GLU A 1 187 ? 13.933 3.085 -1.964 1.00 92.88 187 GLU A N 1
ATOM 1537 C CA . GLU A 1 187 ? 15.110 2.613 -1.231 1.00 92.88 187 GLU A CA 1
ATOM 1538 C C . GLU A 1 187 ? 15.185 1.081 -1.160 1.00 92.88 187 GLU A C 1
ATOM 1540 O O . GLU A 1 187 ? 14.194 0.391 -0.915 1.00 92.88 187 GLU A O 1
ATOM 1545 N N . SER A 1 188 ? 16.393 0.540 -1.343 1.00 92.31 188 SER A N 1
ATOM 1546 C CA . SER A 1 188 ? 16.662 -0.908 -1.357 1.00 92.31 188 SER A CA 1
ATOM 1547 C C . SER A 1 188 ? 15.890 -1.713 -2.417 1.00 92.31 188 SER A C 1
ATOM 1549 O O . SER A 1 188 ? 15.821 -2.939 -2.317 1.00 92.31 188 SER A O 1
ATOM 1551 N N . THR A 1 189 ? 15.332 -1.057 -3.436 1.00 94.50 189 THR A N 1
ATOM 1552 C CA . THR A 1 189 ? 14.689 -1.726 -4.577 1.00 94.50 189 THR A CA 1
ATOM 1553 C C . THR A 1 189 ? 15.735 -2.327 -5.515 1.00 94.50 189 THR A C 1
ATOM 1555 O O . THR A 1 189 ? 16.809 -1.754 -5.706 1.00 94.50 189 THR A O 1
ATOM 1558 N N . ARG A 1 190 ? 15.443 -3.486 -6.118 1.00 94.75 190 ARG A N 1
ATOM 1559 C CA . ARG A 1 190 ? 16.373 -4.191 -7.021 1.00 94.75 190 ARG A CA 1
ATOM 1560 C C . ARG A 1 190 ? 15.827 -4.290 -8.438 1.00 94.75 190 ARG A C 1
ATOM 1562 O O . ARG A 1 190 ? 14.728 -4.797 -8.621 1.00 94.75 190 ARG A O 1
ATOM 1569 N N . PHE A 1 191 ? 16.640 -3.922 -9.430 1.00 95.19 191 PHE A N 1
ATOM 1570 C CA . PHE A 1 191 ? 16.254 -3.938 -10.850 1.00 95.19 191 PHE A CA 1
ATOM 1571 C C . PHE A 1 191 ? 17.131 -4.833 -11.742 1.00 95.19 191 PHE A C 1
ATOM 1573 O O . PHE A 1 191 ? 16.906 -4.881 -12.949 1.00 95.19 191 PHE A O 1
ATOM 1580 N N . LYS A 1 192 ? 18.111 -5.569 -11.190 1.00 93.00 192 LYS A N 1
ATOM 1581 C CA . LYS A 1 192 ? 19.041 -6.404 -11.978 1.00 93.00 192 LYS A CA 1
ATOM 1582 C C . LYS A 1 192 ? 18.321 -7.252 -13.030 1.00 93.00 192 LYS A C 1
ATOM 1584 O O . LYS A 1 192 ? 17.480 -8.090 -12.699 1.00 93.00 192 LYS A O 1
ATOM 1589 N N . GLY A 1 193 ? 18.700 -7.073 -14.293 1.00 93.69 193 GLY A N 1
ATOM 1590 C CA . GLY A 1 193 ? 18.179 -7.853 -15.418 1.00 93.69 193 GLY A CA 1
ATOM 1591 C C . GLY A 1 193 ? 16.757 -7.496 -15.863 1.00 93.69 193 GLY A C 1
ATOM 1592 O O . GLY A 1 193 ? 16.259 -8.133 -16.795 1.00 93.69 193 GLY A O 1
ATOM 1593 N N . ALA A 1 194 ? 16.108 -6.504 -15.241 1.00 96.06 194 ALA A N 1
ATOM 1594 C CA . ALA A 1 194 ? 14.798 -6.029 -15.669 1.00 96.06 194 ALA A CA 1
ATOM 1595 C C . ALA A 1 194 ? 14.844 -5.485 -17.106 1.00 96.06 194 ALA A C 1
ATOM 1597 O O . ALA A 1 194 ? 15.845 -4.919 -17.551 1.00 96.06 194 ALA A O 1
ATOM 1598 N N . LYS A 1 195 ? 13.752 -5.673 -17.850 1.00 96.31 195 LYS A N 1
ATOM 1599 C CA . LYS A 1 195 ? 13.594 -5.150 -19.213 1.00 96.31 195 LYS A CA 1
ATOM 1600 C C . LYS A 1 195 ? 12.939 -3.782 -19.139 1.00 96.31 195 LYS A C 1
ATOM 1602 O O . LYS A 1 195 ? 11.805 -3.683 -18.690 1.00 96.31 195 LYS A O 1
ATOM 1607 N N . VAL A 1 196 ? 13.657 -2.741 -19.550 1.00 96.62 196 VAL A N 1
ATOM 1608 C CA . VAL A 1 196 ? 13.275 -1.337 -19.310 1.00 96.62 196 VAL A CA 1
ATOM 1609 C C . VAL A 1 196 ? 13.119 -0.529 -20.600 1.00 96.62 196 VAL A C 1
ATOM 1611 O O . VAL A 1 196 ? 13.188 0.695 -20.585 1.00 96.62 196 VAL A O 1
ATOM 1614 N N . ASP A 1 197 ? 12.899 -1.194 -21.736 1.00 96.25 197 ASP A N 1
ATOM 1615 C CA . ASP A 1 197 ? 12.679 -0.511 -23.014 1.00 96.25 197 ASP A CA 1
ATOM 1616 C C . ASP A 1 197 ? 11.465 0.430 -22.920 1.00 96.25 197 ASP A C 1
ATOM 1618 O O . ASP A 1 197 ? 10.356 0.005 -22.594 1.00 96.25 197 ASP A O 1
ATOM 1622 N N . GLY A 1 198 ? 11.672 1.727 -23.157 1.00 97.19 198 GLY A N 1
ATOM 1623 C CA . GLY A 1 198 ? 10.619 2.744 -23.032 1.00 97.19 198 GLY A CA 1
ATOM 1624 C C . GLY A 1 198 ? 10.136 3.013 -21.599 1.00 97.19 198 GLY A C 1
ATOM 1625 O O . GLY A 1 198 ? 9.151 3.726 -21.424 1.00 97.19 198 GLY A O 1
ATOM 1626 N N . PHE A 1 199 ? 10.794 2.455 -20.579 1.00 97.75 199 PHE A N 1
ATOM 1627 C CA . PHE A 1 199 ? 10.479 2.725 -19.178 1.00 97.75 199 PHE A CA 1
ATOM 1628 C C . PHE A 1 199 ? 10.829 4.171 -18.810 1.00 97.75 199 PHE A C 1
ATOM 1630 O O . PHE A 1 199 ? 11.890 4.670 -19.184 1.00 97.75 199 PHE A O 1
ATOM 1637 N N . ILE A 1 200 ? 9.938 4.830 -18.068 1.00 98.19 200 ILE A N 1
ATOM 1638 C CA . ILE A 1 200 ? 10.096 6.217 -17.628 1.00 98.19 200 ILE A CA 1
ATOM 1639 C C . ILE A 1 200 ? 10.310 6.248 -16.115 1.00 98.19 200 ILE A C 1
ATOM 1641 O O . ILE A 1 200 ? 9.459 5.797 -15.349 1.00 98.19 200 ILE A O 1
ATOM 1645 N N . PHE A 1 201 ? 11.413 6.854 -15.688 1.00 97.50 201 PHE A N 1
ATOM 1646 C CA . PHE A 1 201 ? 11.768 7.065 -14.288 1.00 97.50 201 PHE A CA 1
ATOM 1647 C C . PHE A 1 201 ? 12.040 8.554 -14.048 1.00 97.50 201 PHE A C 1
ATOM 1649 O O . PHE A 1 201 ? 12.998 9.101 -14.595 1.00 97.50 201 PHE A O 1
ATOM 1656 N N . LYS A 1 202 ? 11.186 9.243 -13.282 1.00 96.94 202 LYS A N 1
ATOM 1657 C CA . LYS A 1 202 ? 11.331 10.690 -13.050 1.00 96.94 202 LYS A CA 1
ATOM 1658 C C . LYS A 1 202 ? 10.826 11.141 -11.689 1.00 96.94 202 LYS A C 1
ATOM 1660 O O . LYS A 1 202 ? 9.889 10.562 -11.152 1.00 96.94 202 LYS A O 1
ATOM 1665 N N . ASP A 1 203 ? 11.417 12.217 -11.183 1.00 96.81 203 ASP A N 1
ATOM 1666 C CA . ASP A 1 203 ? 10.992 12.890 -9.955 1.00 96.81 203 ASP A CA 1
ATOM 1667 C C . ASP A 1 203 ? 10.930 11.943 -8.741 1.00 96.81 203 ASP A C 1
ATOM 1669 O O . ASP A 1 203 ? 10.072 12.090 -7.884 1.00 96.81 203 ASP A O 1
ATOM 1673 N N . ASN A 1 204 ? 11.798 10.929 -8.677 1.00 97.12 204 ASN A N 1
ATOM 1674 C CA . ASN A 1 204 ? 11.768 9.916 -7.622 1.00 97.12 204 ASN A CA 1
ATOM 1675 C C . ASN A 1 204 ? 12.684 10.285 -6.446 1.00 97.12 204 ASN A C 1
ATOM 1677 O O . ASN A 1 204 ? 13.527 11.181 -6.537 1.00 97.12 204 ASN A O 1
ATOM 1681 N N . HIS A 1 205 ? 12.524 9.568 -5.333 1.00 93.75 205 HIS A N 1
ATOM 1682 C CA . HIS A 1 205 ? 13.193 9.863 -4.069 1.00 93.75 205 HIS A CA 1
ATOM 1683 C C . HIS A 1 205 ? 13.940 8.636 -3.529 1.00 93.75 205 HIS A C 1
ATOM 1685 O O . HIS A 1 205 ? 13.394 7.530 -3.483 1.00 93.75 205 HIS A O 1
ATOM 1691 N N . CYS A 1 206 ? 15.176 8.835 -3.073 1.00 91.38 206 CYS A N 1
ATOM 1692 C CA . CYS A 1 206 ? 15.966 7.822 -2.374 1.00 91.38 206 CYS A CA 1
ATOM 1693 C C . CYS A 1 206 ? 16.650 8.465 -1.169 1.00 91.38 206 CYS A C 1
ATOM 1695 O O . CYS A 1 206 ? 17.456 9.386 -1.324 1.00 91.38 206 CYS A O 1
ATOM 1697 N N . HIS A 1 207 ? 16.337 7.984 0.037 1.00 87.88 207 HIS A N 1
ATOM 1698 C CA . HIS A 1 207 ? 16.772 8.614 1.281 1.00 87.88 207 HIS A CA 1
ATOM 1699 C C . HIS A 1 207 ? 16.377 10.102 1.305 1.00 87.88 207 HIS A C 1
ATOM 1701 O O . HIS A 1 207 ? 15.210 10.430 1.125 1.00 87.88 207 HIS A O 1
ATOM 1707 N N . SER A 1 208 ? 17.331 11.005 1.529 1.00 87.19 208 SER A N 1
ATOM 1708 C CA . SER A 1 208 ? 17.112 12.455 1.544 1.00 87.19 208 SER A CA 1
ATOM 1709 C C . SER A 1 208 ? 17.311 13.122 0.177 1.00 87.19 208 SER A C 1
ATOM 1711 O O . SER A 1 208 ? 17.390 14.346 0.116 1.00 87.19 208 SER A O 1
ATOM 1713 N N . VAL A 1 209 ? 17.478 12.347 -0.900 1.00 90.44 209 VAL A N 1
ATOM 1714 C CA . VAL A 1 209 ? 17.691 12.869 -2.255 1.00 90.44 209 VAL A CA 1
ATOM 1715 C C . VAL A 1 209 ? 16.383 12.791 -3.034 1.00 90.44 209 VAL A C 1
ATOM 1717 O O . VAL A 1 209 ? 15.770 11.728 -3.130 1.00 90.44 209 VAL A O 1
ATOM 1720 N N . GLU A 1 210 ? 15.974 13.923 -3.596 1.00 91.50 210 GLU A N 1
ATOM 1721 C CA . GLU A 1 210 ? 14.764 14.078 -4.406 1.00 91.50 210 GLU A CA 1
ATOM 1722 C C . GLU A 1 210 ? 15.117 14.391 -5.864 1.00 91.50 210 GLU A C 1
ATOM 1724 O O . GLU A 1 210 ? 16.252 14.760 -6.170 1.00 91.50 210 GLU A O 1
ATOM 1729 N N . GLY A 1 211 ? 14.134 14.283 -6.761 1.00 91.56 211 GLY A N 1
ATOM 1730 C CA . GLY A 1 211 ? 14.303 14.663 -8.167 1.00 91.56 211 GLY A CA 1
ATOM 1731 C C . GLY A 1 211 ? 15.141 13.676 -8.980 1.00 91.56 211 GLY A C 1
ATOM 1732 O O . GLY A 1 211 ? 15.651 14.033 -10.038 1.00 91.56 211 GLY A O 1
ATOM 1733 N N . ILE A 1 212 ? 15.290 12.442 -8.498 1.00 94.56 212 ILE A N 1
ATOM 1734 C CA . ILE A 1 212 ? 16.084 11.403 -9.152 1.00 94.56 212 ILE A CA 1
ATOM 1735 C C . ILE A 1 212 ? 15.365 10.965 -10.426 1.00 94.56 212 ILE A C 1
ATOM 1737 O O . ILE A 1 212 ? 14.189 10.580 -10.391 1.00 94.56 212 ILE A O 1
ATOM 1741 N N . GLY A 1 213 ? 16.072 11.037 -11.551 1.00 95.19 213 GLY A N 1
ATOM 1742 C CA . GLY A 1 213 ? 15.504 10.872 -12.874 1.00 95.19 213 GLY A CA 1
ATOM 1743 C C . GLY A 1 213 ? 16.095 9.715 -13.665 1.00 95.19 213 GLY A C 1
ATOM 1744 O O . GLY A 1 213 ? 16.719 8.785 -13.153 1.00 95.19 213 GLY A O 1
ATOM 1745 N N . GLN A 1 214 ? 15.833 9.768 -14.966 1.00 95.50 214 GLN A N 1
ATOM 1746 C CA . GLN A 1 214 ? 16.123 8.687 -15.898 1.00 95.50 214 GLN A CA 1
ATOM 1747 C C . GLN A 1 214 ? 17.625 8.407 -16.041 1.00 95.50 214 GLN A C 1
ATOM 1749 O O . GLN A 1 214 ? 18.004 7.271 -16.320 1.00 95.50 214 GLN A O 1
ATOM 1754 N N . ILE A 1 215 ? 18.462 9.437 -15.884 1.00 92.94 215 ILE A N 1
ATOM 1755 C CA . ILE A 1 215 ? 19.918 9.328 -16.025 1.00 92.94 215 ILE A CA 1
ATOM 1756 C C . ILE A 1 215 ? 20.467 8.481 -14.877 1.00 92.94 215 ILE A C 1
ATOM 1758 O O . ILE A 1 215 ? 21.076 7.445 -15.126 1.00 92.94 215 ILE A O 1
ATOM 1762 N N . GLU A 1 216 ? 20.152 8.858 -13.637 1.00 91.94 216 GLU A N 1
ATOM 1763 C CA . GLU A 1 216 ? 20.596 8.152 -12.433 1.00 91.94 216 GLU A CA 1
ATOM 1764 C C . GLU A 1 216 ? 20.087 6.705 -12.408 1.00 91.94 216 GLU A C 1
ATOM 1766 O O . GLU A 1 216 ? 20.798 5.786 -12.004 1.00 91.94 216 GLU A O 1
ATOM 1771 N N . PHE A 1 217 ? 18.862 6.482 -12.892 1.00 92.38 217 PHE A N 1
ATOM 1772 C CA . PHE A 1 217 ? 18.295 5.141 -13.005 1.00 92.38 217 PHE A CA 1
ATOM 1773 C C . PHE A 1 217 ? 19.135 4.208 -13.892 1.00 92.38 217 PHE A C 1
ATOM 1775 O O . PHE A 1 217 ? 19.343 3.044 -13.538 1.00 92.38 217 PHE A O 1
ATOM 1782 N N . TYR A 1 218 ? 19.616 4.695 -15.042 1.00 89.94 218 TYR A N 1
ATOM 1783 C CA . TYR A 1 218 ? 20.417 3.875 -15.952 1.00 89.94 218 TYR A CA 1
ATOM 1784 C C . TYR A 1 218 ? 21.799 3.545 -15.393 1.00 89.94 218 TYR A C 1
ATOM 1786 O O . TYR A 1 218 ? 22.284 2.438 -15.626 1.00 89.94 218 TYR A O 1
ATOM 1794 N N . ASP A 1 219 ? 22.395 4.445 -14.616 1.00 86.62 219 ASP A N 1
ATOM 1795 C CA . ASP A 1 219 ? 23.656 4.155 -13.936 1.00 86.62 219 ASP A CA 1
ATOM 1796 C C . ASP A 1 219 ? 23.468 3.005 -12.925 1.00 86.62 219 ASP A C 1
ATOM 1798 O O . ASP A 1 219 ? 24.247 2.052 -12.893 1.00 86.62 219 ASP A O 1
ATOM 1802 N N . TRP A 1 220 ? 22.363 2.998 -12.172 1.00 79.94 220 TRP A N 1
ATOM 1803 C CA . TRP A 1 220 ? 22.104 1.971 -11.153 1.00 79.94 220 TRP A CA 1
ATOM 1804 C C . TRP A 1 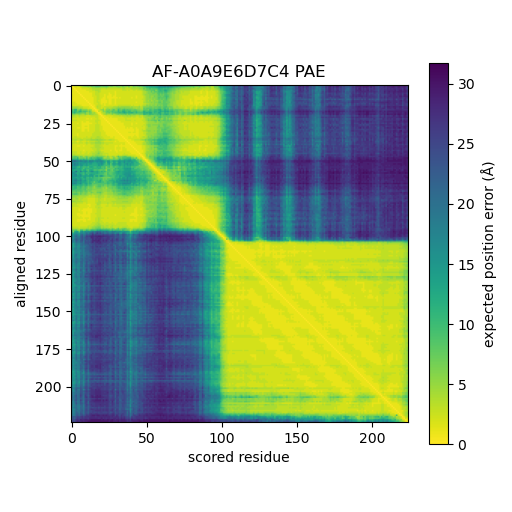220 ? 21.707 0.597 -11.683 1.00 79.94 220 TRP A C 1
ATOM 1806 O O . TRP A 1 220 ? 22.051 -0.424 -11.075 1.00 79.94 220 TRP A O 1
ATOM 1816 N N . ILE A 1 221 ? 20.950 0.530 -12.782 1.00 76.12 221 ILE A N 1
ATOM 1817 C CA . ILE A 1 221 ? 20.504 -0.766 -13.317 1.00 76.12 221 ILE A CA 1
ATOM 1818 C C . ILE A 1 221 ? 21.671 -1.588 -13.883 1.00 76.12 221 ILE A C 1
ATOM 1820 O O . ILE A 1 221 ? 21.577 -2.813 -13.964 1.00 76.12 221 ILE A O 1
ATOM 1824 N N . ILE A 1 222 ? 22.774 -0.927 -14.249 1.00 62.22 222 ILE A N 1
ATOM 1825 C CA . ILE A 1 222 ? 24.008 -1.570 -14.712 1.00 62.22 222 ILE A CA 1
ATOM 1826 C C . ILE A 1 222 ? 24.814 -2.132 -13.527 1.00 62.22 222 ILE A C 1
ATOM 1828 O O . ILE A 1 222 ? 25.475 -3.161 -13.669 1.00 62.22 222 ILE A O 1
ATOM 1832 N N . GLU A 1 223 ? 24.739 -1.492 -12.357 1.00 58.06 223 GLU A N 1
ATOM 1833 C CA . GLU A 1 223 ? 25.567 -1.814 -11.186 1.00 58.06 223 GLU A CA 1
ATOM 1834 C C . GLU A 1 223 ? 24.945 -2.828 -10.203 1.00 58.06 223 GLU A C 1
ATOM 1836 O O . GLU A 1 223 ? 25.670 -3.446 -9.418 1.00 58.06 223 GLU A O 1
ATOM 1841 N N . THR A 1 224 ? 23.624 -3.042 -10.240 1.00 53.06 224 THR A N 1
ATOM 1842 C CA . THR A 1 224 ? 22.890 -3.956 -9.331 1.00 53.06 224 THR A CA 1
ATOM 1843 C C . THR A 1 224 ? 22.661 -5.351 -9.909 1.00 53.06 224 THR A C 1
ATOM 1845 O O . THR A 1 224 ? 22.580 -6.340 -9.136 1.00 53.06 224 THR A O 1
#

Sequence (224 aa):
MIREIIEILENLKQKPSTEKVDHILLLEKIYSEYSNGMKELEPIAHFYLNGCDDLPTLKEKDLWNKSKFAEIRKDFVNAHSKLVEIIESTIRKIKSNEFDSFDYHLSRTDFLELIKSGKTTFEHIDLENIDLRNENLSGITFKNCFISADFRNADLSYTKFIKSNIKTCDFRNAYLTNGLMENVSFESTRFKGAKVDGFIFKDNHCHSVEGIGQIEFYDWIIET

Mean predicted aligned error: 13.61 Å